Protein AF-A0A958LM18-F1 (afdb_monomer_lite)

Structure (mmCIF, N/CA/C/O backbone):
data_AF-A0A958LM18-F1
#
_entry.id   AF-A0A958LM18-F1
#
loop_
_atom_site.group_PDB
_atom_site.id
_atom_site.type_symbol
_atom_site.label_atom_id
_atom_site.label_alt_id
_atom_site.label_comp_id
_atom_site.label_asym_id
_atom_site.label_entity_id
_atom_site.label_seq_id
_atom_site.pdbx_PDB_ins_code
_atom_site.Cartn_x
_atom_site.Cartn_y
_atom_site.Cartn_z
_atom_site.occupancy
_atom_site.B_iso_or_equiv
_atom_site.auth_seq_id
_atom_site.auth_comp_id
_atom_site.auth_asym_id
_atom_site.auth_atom_id
_atom_site.pdbx_PDB_model_num
ATOM 1 N N . MET A 1 1 ? -40.177 57.131 33.463 1.00 40.59 1 MET A N 1
ATOM 2 C CA . MET A 1 1 ? -40.343 55.798 32.843 1.00 40.59 1 MET A CA 1
ATOM 3 C C . MET A 1 1 ? -38.979 55.349 32.342 1.00 40.59 1 MET A C 1
ATOM 5 O O . MET A 1 1 ? -38.610 55.711 31.237 1.00 40.59 1 MET A O 1
ATOM 9 N N . ASN A 1 2 ? -38.212 54.626 33.164 1.00 36.44 2 ASN A N 1
ATOM 10 C CA . ASN A 1 2 ? -36.881 54.131 32.796 1.00 36.44 2 ASN A CA 1
ATOM 11 C C . ASN A 1 2 ? -36.961 52.612 32.634 1.00 36.44 2 ASN A C 1
ATOM 13 O O . ASN A 1 2 ? -37.216 51.909 33.609 1.00 36.44 2 ASN A O 1
ATOM 17 N N . ARG A 1 3 ? -36.790 52.115 31.405 1.00 54.62 3 ARG A N 1
ATOM 18 C CA . ARG A 1 3 ? -36.657 50.681 31.124 1.00 54.62 3 ARG A CA 1
ATOM 19 C C . ARG A 1 3 ? -35.175 50.318 31.172 1.00 54.62 3 ARG A C 1
ATOM 21 O O . ARG A 1 3 ? -34.408 50.766 30.327 1.00 54.62 3 ARG A O 1
ATOM 28 N N . LEU A 1 4 ? -34.793 49.537 32.181 1.00 52.75 4 LEU A N 1
ATOM 29 C CA . LEU A 1 4 ? -33.489 48.885 32.267 1.00 52.75 4 LEU A CA 1
ATOM 30 C C . LEU A 1 4 ? -33.463 47.735 31.249 1.00 52.75 4 LEU A C 1
ATOM 32 O O . LEU A 1 4 ? -34.312 46.847 31.297 1.00 52.75 4 LEU A O 1
ATOM 36 N N . MET A 1 5 ? -32.516 47.779 30.319 1.00 60.56 5 MET A N 1
ATOM 37 C CA . MET A 1 5 ? -32.285 46.753 29.306 1.00 60.56 5 MET A CA 1
ATOM 38 C C . MET A 1 5 ? -31.101 45.903 29.778 1.00 60.56 5 MET A C 1
ATOM 40 O O . MET A 1 5 ? -29.955 46.341 29.723 1.00 60.56 5 MET A O 1
ATOM 44 N N . THR A 1 6 ? -31.387 44.720 30.323 1.00 63.66 6 THR A N 1
ATOM 45 C CA . THR A 1 6 ? -30.365 43.782 30.804 1.00 63.66 6 THR A CA 1
ATOM 46 C C . THR A 1 6 ? -29.761 43.042 29.613 1.00 63.66 6 THR A C 1
ATOM 48 O O . THR A 1 6 ? -30.428 42.231 28.975 1.00 63.66 6 THR A O 1
ATOM 51 N N . LEU A 1 7 ? -28.500 43.342 29.305 1.00 63.03 7 LEU A N 1
ATOM 52 C CA . LEU A 1 7 ? -27.696 42.654 28.297 1.00 63.03 7 LEU A CA 1
ATOM 53 C C . LEU A 1 7 ? -27.130 41.363 28.914 1.00 63.03 7 LEU A C 1
ATOM 55 O O . LEU A 1 7 ? -26.274 41.423 29.795 1.00 63.03 7 LEU A O 1
ATOM 59 N N . VAL A 1 8 ? -27.616 40.199 28.479 1.00 66.38 8 VAL A N 1
ATOM 60 C CA . VAL A 1 8 ? -27.052 38.896 28.867 1.00 66.38 8 VAL A CA 1
ATOM 61 C C . VAL A 1 8 ? -25.925 38.561 27.893 1.00 66.38 8 VAL A C 1
ATOM 63 O O . VAL A 1 8 ? -26.170 38.207 26.744 1.00 66.38 8 VAL A O 1
ATOM 66 N N . ILE A 1 9 ? -24.680 38.709 28.345 1.00 61.00 9 ILE A N 1
ATOM 67 C CA . ILE A 1 9 ? -23.491 38.257 27.616 1.00 61.00 9 ILE A CA 1
ATOM 68 C C . ILE A 1 9 ? -23.312 36.769 27.938 1.00 61.00 9 ILE A C 1
ATOM 70 O O . ILE A 1 9 ? -22.783 36.414 28.989 1.00 61.00 9 ILE A O 1
ATOM 74 N N . CYS A 1 10 ? -23.790 35.891 27.055 1.00 58.78 10 CYS A N 1
ATOM 75 C CA . CYS A 1 10 ? -23.444 34.471 27.099 1.00 58.78 10 CYS A CA 1
ATOM 76 C C . CYS A 1 10 ? -21.999 34.302 26.620 1.00 58.78 10 CYS A C 1
ATOM 78 O O . CYS A 1 10 ? -21.733 34.249 25.420 1.00 58.78 10 CYS A O 1
ATOM 80 N N . SER A 1 11 ? -21.060 34.226 27.560 1.00 58.44 11 SER A N 1
ATOM 81 C CA . SER A 1 11 ? -19.691 33.795 27.284 1.00 58.44 11 SER A CA 1
ATOM 82 C C . SER A 1 11 ? -19.710 32.318 26.891 1.00 58.44 11 SER A C 1
ATOM 84 O O . SER A 1 11 ? -19.784 31.442 27.751 1.00 58.44 11 SER A O 1
ATOM 86 N N . VAL A 1 12 ? -19.668 32.034 25.590 1.00 64.75 12 VAL A N 1
ATOM 87 C CA . VAL A 1 12 ? -19.406 30.686 25.079 1.00 64.75 12 VAL A CA 1
ATOM 88 C C . VAL A 1 12 ? -17.952 30.365 25.409 1.00 64.75 12 VAL A C 1
ATOM 90 O O . VAL A 1 12 ? -17.031 30.782 24.709 1.00 64.75 12 VAL A O 1
ATOM 93 N N . ILE A 1 13 ? -17.734 29.668 26.523 1.00 62.81 13 ILE A N 1
ATOM 94 C CA . ILE A 1 13 ? -16.451 29.034 26.816 1.00 62.81 13 ILE A CA 1
ATOM 95 C C . ILE A 1 13 ? -16.358 27.851 25.853 1.00 62.81 13 ILE A C 1
ATOM 97 O O . ILE A 1 13 ? -16.861 26.766 26.132 1.00 62.81 13 ILE A O 1
ATOM 101 N N . GLY A 1 14 ? -15.779 28.087 24.676 1.00 55.50 14 GLY A N 1
ATOM 102 C CA . GLY A 1 14 ? -15.369 27.014 23.783 1.00 55.50 14 GLY A CA 1
ATOM 103 C C . GLY A 1 14 ? -14.276 26.222 24.48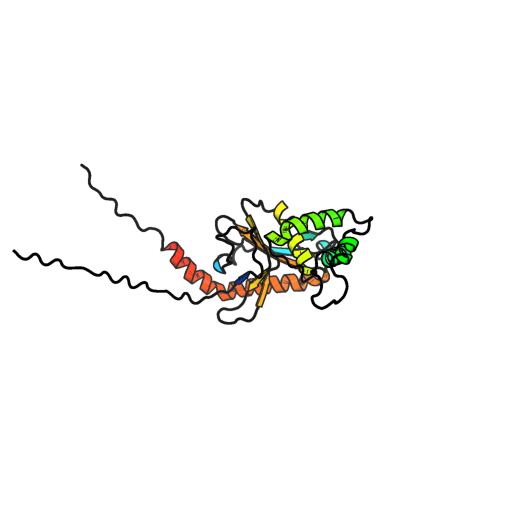5 1.00 55.50 14 GLY A C 1
ATOM 104 O O . GLY A 1 14 ? -13.139 26.683 24.574 1.00 55.50 14 GLY A O 1
ATOM 105 N N . ALA A 1 15 ? -14.629 25.065 25.043 1.00 59.41 15 ALA A N 1
ATOM 106 C CA . ALA A 1 15 ? -13.648 24.102 25.503 1.00 59.41 15 ALA A CA 1
ATOM 107 C C . ALA A 1 15 ? -12.873 23.634 24.269 1.00 59.41 15 ALA A C 1
ATOM 109 O O . ALA A 1 15 ? -13.364 22.832 23.480 1.00 59.41 15 ALA A O 1
ATOM 110 N N . VAL A 1 16 ? -11.679 24.188 24.073 1.00 50.47 16 VAL A N 1
ATOM 111 C CA . VAL A 1 16 ? -10.717 23.640 23.125 1.00 50.47 16 VAL A CA 1
ATOM 112 C C . VAL A 1 16 ? -10.230 22.349 23.766 1.00 50.47 16 VAL A C 1
ATOM 114 O O . VAL A 1 16 ? -9.324 22.358 24.598 1.00 50.47 16 VAL A O 1
ATOM 117 N N . THR A 1 17 ? -10.895 21.237 23.462 1.00 50.66 17 THR A N 1
ATOM 118 C CA . THR A 1 17 ? -10.328 19.923 23.732 1.00 50.66 17 THR A CA 1
ATOM 119 C C . THR A 1 17 ? -9.122 19.808 22.821 1.00 50.66 17 THR A C 1
ATOM 121 O O . THR A 1 17 ? -9.260 19.552 21.628 1.00 50.66 17 THR A O 1
ATOM 124 N N . ALA A 1 18 ? -7.938 20.072 23.370 1.00 48.47 18 ALA A N 1
ATOM 125 C CA . ALA A 1 18 ? -6.711 19.577 22.784 1.00 48.47 18 ALA A CA 1
ATOM 126 C C . ALA A 1 18 ? -6.843 18.052 22.808 1.00 48.47 18 ALA A C 1
ATOM 128 O O . ALA A 1 18 ? -6.615 17.432 23.848 1.00 48.47 18 ALA A O 1
ATOM 129 N N . SER A 1 19 ? -7.323 17.458 21.711 1.00 55.31 19 SER A N 1
ATOM 130 C CA . SER A 1 19 ? -7.139 16.031 21.514 1.00 55.31 19 SER A CA 1
ATOM 131 C C . SER A 1 19 ? -5.633 15.846 21.514 1.00 55.31 19 SER A C 1
ATOM 133 O O . SER A 1 19 ? -4.933 16.439 20.692 1.00 55.31 19 SER A O 1
ATOM 135 N N . ALA A 1 20 ? -5.120 15.127 22.510 1.00 57.59 20 ALA A N 1
ATOM 136 C CA . ALA A 1 20 ? -3.784 14.584 22.396 1.00 57.59 20 ALA A CA 1
ATOM 137 C C . ALA A 1 20 ? -3.749 13.867 21.042 1.00 57.59 20 ALA A C 1
ATOM 139 O O . ALA A 1 20 ? -4.620 13.045 20.766 1.00 57.59 20 ALA A O 1
ATOM 140 N N . ASP A 1 21 ? -2.843 14.304 20.173 1.00 64.12 21 ASP A N 1
ATOM 141 C CA . ASP A 1 21 ? -2.645 13.779 18.825 1.00 64.12 21 ASP A CA 1
ATOM 142 C C . ASP A 1 21 ? -2.079 12.355 18.977 1.00 64.12 21 ASP A C 1
ATOM 144 O O . ASP A 1 21 ? -0.877 12.116 18.861 1.00 64.12 21 ASP A O 1
ATOM 148 N N . ASP A 1 22 ? -2.939 11.404 19.351 1.00 69.00 22 ASP A N 1
ATOM 149 C CA . ASP A 1 22 ? -2.649 9.972 19.450 1.00 69.00 22 ASP A CA 1
ATOM 150 C C . ASP A 1 22 ? -2.589 9.374 18.036 1.00 69.00 22 ASP A C 1
ATOM 152 O O . ASP A 1 22 ? -3.305 8.439 17.676 1.00 69.00 22 ASP A O 1
ATOM 156 N N . ASN A 1 23 ? -1.722 9.950 17.203 1.00 86.00 23 ASN A N 1
ATOM 157 C CA . ASN A 1 23 ? -1.589 9.607 15.796 1.00 86.00 23 ASN A CA 1
ATOM 158 C C . ASN A 1 23 ? -0.743 8.353 15.641 1.00 86.00 23 ASN A C 1
ATOM 160 O O . ASN A 1 23 ? 0.375 8.411 15.165 1.00 86.00 23 ASN A O 1
ATOM 164 N N . PHE A 1 24 ? -1.283 7.201 16.021 1.00 94.31 24 PHE A N 1
ATOM 165 C CA . PHE A 1 24 ? -0.646 5.892 15.860 1.00 94.31 24 PHE A CA 1
ATOM 166 C C . PHE A 1 24 ? -0.183 5.575 14.431 1.00 94.31 24 PHE A C 1
ATOM 168 O O . PHE A 1 24 ? 0.683 4.716 14.234 1.00 94.31 24 PHE A O 1
ATOM 175 N N . LEU A 1 25 ? -0.815 6.205 13.442 1.00 95.50 25 LEU A N 1
ATOM 176 C CA . LEU A 1 25 ? -0.631 5.952 12.025 1.00 95.50 25 LEU A CA 1
ATOM 177 C C . LEU A 1 25 ? -0.311 7.254 11.295 1.00 95.50 25 LEU A C 1
ATOM 179 O O . LEU A 1 25 ? -0.813 8.318 11.647 1.00 95.50 25 LEU A O 1
ATOM 183 N N . HIS A 1 26 ? 0.517 7.157 10.259 1.00 95.69 26 HIS A N 1
ATOM 184 C CA . HIS A 1 26 ? 0.842 8.282 9.396 1.00 95.69 26 HIS A CA 1
ATOM 185 C C . HIS A 1 26 ? 0.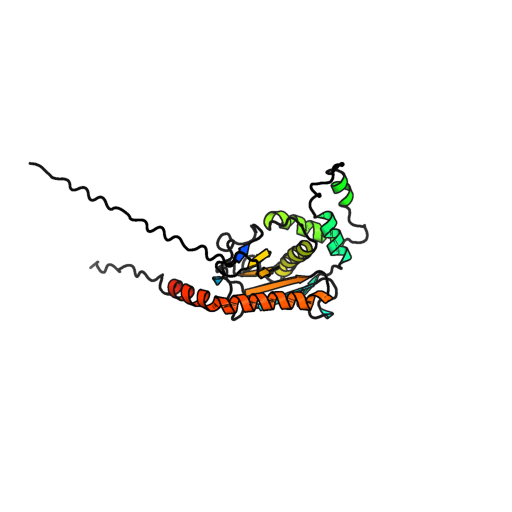895 7.841 7.936 1.00 95.69 26 HIS A C 1
ATOM 187 O O . HIS A 1 26 ? 1.582 6.881 7.589 1.00 95.69 26 HIS A O 1
ATOM 193 N N . ASN A 1 27 ? 0.196 8.567 7.067 1.00 96.50 27 ASN A N 1
ATOM 194 C CA . ASN A 1 27 ? 0.256 8.327 5.633 1.00 96.50 27 ASN A CA 1
ATOM 195 C C . ASN A 1 27 ? 1.486 9.036 5.060 1.00 96.50 27 ASN A C 1
ATOM 197 O O . ASN A 1 27 ? 1.557 10.262 5.046 1.00 96.50 27 ASN A O 1
ATOM 201 N N . LEU A 1 28 ? 2.438 8.261 4.543 1.00 96.44 28 LEU A N 1
ATOM 202 C CA . LEU A 1 28 ? 3.672 8.763 3.924 1.00 96.44 28 LEU A CA 1
ATOM 203 C C . LEU A 1 28 ? 3.429 9.450 2.575 1.00 96.44 28 LEU A C 1
ATOM 205 O O . LEU A 1 28 ? 4.329 10.071 2.011 1.00 96.44 28 LEU A O 1
ATOM 209 N N . ARG A 1 29 ? 2.212 9.315 2.044 1.00 95.12 29 ARG A N 1
ATOM 210 C CA . ARG A 1 29 ? 1.785 9.815 0.741 1.00 95.12 29 ARG A CA 1
ATOM 211 C C . ARG A 1 29 ? 0.429 10.496 0.853 1.00 95.12 29 ARG A C 1
ATOM 213 O O . ARG A 1 29 ? -0.422 10.101 1.646 1.00 95.12 29 ARG A O 1
ATOM 220 N N . GLN A 1 30 ? 0.219 11.503 0.010 1.00 95.19 30 GLN A N 1
ATOM 221 C CA . GLN A 1 30 ? -1.099 12.095 -0.200 1.00 95.19 30 GLN A CA 1
ATOM 222 C C . GLN A 1 30 ? -1.798 11.356 -1.337 1.00 95.19 30 GLN A C 1
ATOM 224 O O . GLN A 1 30 ? -1.618 11.691 -2.505 1.00 95.19 30 GLN A O 1
ATOM 229 N N . ASP A 1 31 ? -2.577 10.339 -0.983 1.00 96.69 31 ASP A N 1
ATOM 230 C CA . ASP A 1 31 ? -3.328 9.549 -1.949 1.00 96.69 31 ASP A CA 1
ATOM 231 C C . ASP A 1 31 ? -4.708 10.163 -2.214 1.00 96.69 31 ASP A C 1
ATOM 233 O O . ASP A 1 31 ? -5.652 10.045 -1.429 1.00 96.69 31 ASP A O 1
ATOM 237 N N . LEU A 1 32 ? -4.823 10.847 -3.348 1.00 97.00 32 LEU A N 1
ATOM 238 C CA . LEU A 1 32 ? -6.048 11.501 -3.790 1.00 97.00 32 LEU A CA 1
ATOM 239 C C . LEU A 1 32 ? -7.115 10.506 -4.255 1.00 97.00 32 LEU A C 1
ATOM 241 O O . LEU A 1 32 ? -8.276 10.906 -4.370 1.00 97.00 32 LEU A O 1
ATOM 245 N N . THR A 1 33 ? -6.747 9.241 -4.489 1.00 96.38 33 THR A N 1
ATOM 246 C CA . THR A 1 33 ? -7.686 8.174 -4.861 1.00 96.38 33 THR A CA 1
ATOM 247 C C . THR A 1 33 ? -8.474 7.642 -3.660 1.00 96.38 33 THR A C 1
ATOM 249 O O . THR A 1 33 ? -9.543 7.060 -3.838 1.00 96.38 33 THR A O 1
ATOM 252 N N . VAL A 1 34 ? -8.005 7.903 -2.434 1.00 98.00 34 VAL A 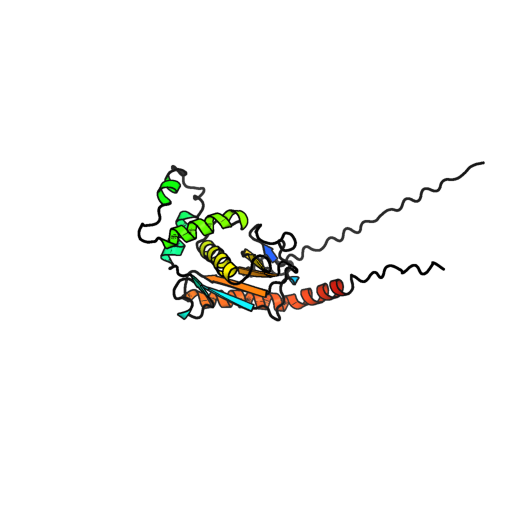N 1
ATOM 253 C CA . VAL A 1 34 ? -8.740 7.606 -1.199 1.00 98.00 34 VAL A CA 1
ATOM 254 C C . VAL A 1 34 ? -9.822 8.677 -0.972 1.00 98.00 34 VAL A C 1
ATOM 256 O O . VAL A 1 34 ? -9.522 9.875 -1.097 1.00 98.00 34 VAL A O 1
ATOM 259 N N . PRO A 1 35 ? -11.072 8.292 -0.624 1.00 98.00 35 PRO A N 1
ATOM 260 C CA . PRO A 1 35 ? -12.127 9.240 -0.272 1.00 98.00 35 PRO A CA 1
ATOM 261 C C . PRO A 1 35 ? -11.669 10.218 0.804 1.00 98.00 35 PRO A C 1
ATOM 263 O O . PRO A 1 35 ? -11.002 9.818 1.752 1.00 98.00 35 PRO A O 1
ATOM 266 N N . GLU A 1 36 ? -12.043 11.492 0.678 1.00 97.56 36 GLU A N 1
ATOM 267 C CA . GLU A 1 36 ? -11.552 12.564 1.555 1.00 97.56 36 GLU A CA 1
ATOM 268 C C . GLU A 1 36 ? -11.727 12.247 3.047 1.00 97.56 36 GLU A C 1
ATOM 270 O O . GLU A 1 36 ? -10.792 12.432 3.821 1.00 97.56 36 GLU A O 1
ATOM 275 N N . HIS A 1 37 ? -12.869 11.670 3.432 1.00 96.75 37 HIS A N 1
ATOM 276 C CA . HIS A 1 37 ? -13.164 11.281 4.815 1.00 96.75 37 HIS A CA 1
ATOM 277 C C . HIS A 1 37 ? -12.396 10.044 5.315 1.00 96.75 37 HIS A C 1
ATOM 279 O O . HIS A 1 37 ? -12.494 9.728 6.495 1.00 96.75 37 HIS A O 1
ATOM 285 N N . CYS A 1 38 ? -11.640 9.359 4.451 1.00 97.38 38 CYS A N 1
ATOM 286 C CA . CYS A 1 38 ? -10.768 8.228 4.792 1.00 97.38 38 CYS A CA 1
ATOM 287 C C . CYS A 1 38 ? -9.273 8.518 4.559 1.00 97.38 38 CYS A C 1
ATOM 289 O O . CYS A 1 38 ? -8.452 7.627 4.763 1.00 97.38 38 CYS A O 1
ATOM 291 N N . ARG A 1 39 ? -8.902 9.723 4.095 1.00 96.31 39 ARG A N 1
ATOM 292 C CA . ARG A 1 39 ? -7.504 10.063 3.754 1.00 96.31 39 ARG A CA 1
ATOM 293 C C . ARG A 1 39 ? -6.583 10.156 4.957 1.00 96.31 39 ARG A C 1
ATOM 295 O O . ARG A 1 39 ? -5.378 10.007 4.791 1.00 96.31 39 ARG A O 1
ATOM 302 N N . ASP A 1 40 ? -7.139 10.442 6.123 1.00 95.44 40 ASP A N 1
ATOM 303 C CA . ASP A 1 40 ? -6.405 10.422 7.376 1.00 95.44 40 ASP A CA 1
ATOM 304 C C . ASP A 1 40 ? -6.626 9.063 8.037 1.00 95.44 40 ASP A C 1
ATOM 306 O O . ASP A 1 40 ? -7.705 8.782 8.558 1.00 95.44 40 ASP A O 1
ATOM 310 N N . THR A 1 41 ? -5.646 8.169 7.899 1.00 95.69 41 THR A N 1
ATOM 311 C CA . THR A 1 41 ? -5.787 6.786 8.354 1.00 95.69 41 THR A CA 1
ATOM 312 C C . THR A 1 41 ? -5.754 6.736 9.875 1.00 95.69 41 THR A C 1
ATOM 314 O O . THR A 1 41 ? -4.726 7.012 10.484 1.00 95.69 41 THR A O 1
ATOM 317 N N . GLN A 1 42 ? -6.848 6.291 10.483 1.00 94.94 42 GLN A N 1
ATOM 318 C CA . GLN A 1 42 ? -6.971 6.179 11.932 1.00 94.94 42 GLN A CA 1
ATOM 319 C C . GLN A 1 42 ? -6.855 4.724 12.399 1.00 94.94 42 GLN A C 1
ATOM 321 O O . GLN A 1 42 ? -7.142 3.781 11.655 1.00 94.94 42 GLN A O 1
ATOM 326 N N . ILE A 1 43 ? -6.406 4.508 13.641 1.00 94.56 43 ILE A N 1
ATOM 327 C CA . ILE A 1 43 ? -6.225 3.147 14.176 1.00 94.56 43 ILE A CA 1
ATOM 328 C C . ILE A 1 43 ? -7.554 2.381 14.267 1.00 94.56 43 ILE A C 1
ATOM 330 O O . ILE A 1 43 ? -7.580 1.164 14.080 1.00 94.56 43 ILE A O 1
ATOM 334 N N . ASP A 1 44 ? -8.664 3.086 14.487 1.00 93.44 44 ASP A N 1
ATOM 335 C CA . ASP A 1 44 ? -10.017 2.530 14.559 1.00 93.44 44 ASP A CA 1
ATOM 336 C C . ASP A 1 44 ? -10.566 2.043 13.210 1.00 93.44 44 ASP A C 1
ATOM 338 O O . ASP A 1 44 ? -11.506 1.240 13.177 1.00 93.44 44 ASP A O 1
ATOM 342 N N . PHE A 1 45 ? -9.919 2.408 12.099 1.00 95.62 45 PHE A N 1
ATOM 343 C CA . PHE A 1 45 ? -10.203 1.822 10.792 1.00 95.62 45 PHE A CA 1
ATOM 344 C C . PHE A 1 45 ? -9.831 0.331 10.760 1.00 95.62 45 PHE A C 1
ATOM 346 O O . PHE A 1 45 ? -10.380 -0.423 9.952 1.00 95.62 45 PHE A O 1
ATOM 353 N N . PHE A 1 46 ? -8.942 -0.131 11.647 1.00 96.25 46 PHE A N 1
ATOM 354 C CA . PHE A 1 46 ? -8.450 -1.506 11.688 1.00 96.25 46 PHE A CA 1
ATOM 355 C C . PHE A 1 46 ? -9.136 -2.320 12.785 1.00 96.25 46 PHE A C 1
ATOM 357 O O . PHE A 1 46 ? -9.086 -1.999 13.970 1.00 96.25 46 PHE A O 1
ATOM 364 N N . GLN A 1 47 ? -9.711 -3.461 12.405 1.00 94.25 47 GLN A N 1
ATOM 365 C CA . GLN A 1 47 ? -10.291 -4.415 13.351 1.00 94.25 47 GLN A CA 1
ATOM 366 C C . GLN A 1 47 ? -9.531 -5.732 13.295 1.00 94.25 47 GLN A C 1
ATOM 368 O O . GLN A 1 47 ? -9.646 -6.477 12.325 1.00 94.25 47 GLN A O 1
ATOM 373 N N . LEU A 1 48 ? -8.786 -6.061 14.357 1.00 95.12 48 LEU A N 1
ATOM 374 C CA . LEU A 1 48 ? -7.964 -7.278 14.403 1.00 95.12 48 LEU A CA 1
ATOM 375 C C . LEU A 1 48 ? -8.772 -8.545 14.067 1.00 95.12 48 LEU A C 1
ATOM 377 O O . LEU A 1 48 ? -8.286 -9.443 13.368 1.00 95.12 48 LEU A O 1
ATOM 381 N N . LYS A 1 49 ? -10.024 -8.605 14.537 1.00 95.06 49 LYS A N 1
ATOM 382 C CA . LYS A 1 49 ? -10.975 -9.654 14.172 1.00 95.06 49 LYS A CA 1
ATOM 383 C C . LYS A 1 49 ? -11.475 -9.436 12.744 1.00 95.06 49 LYS A C 1
ATOM 385 O O . LYS A 1 49 ? -12.250 -8.526 12.476 1.00 95.06 49 LYS A O 1
ATOM 390 N N . GLY A 1 50 ? -11.095 -10.347 11.855 1.00 94.94 50 GLY A N 1
ATOM 391 C CA . GLY A 1 50 ? -11.512 -10.324 10.453 1.00 94.94 50 GLY A CA 1
ATOM 392 C C . GLY A 1 50 ? -10.552 -9.583 9.525 1.00 94.94 50 GLY A C 1
ATOM 393 O O . GLY A 1 50 ? -10.712 -9.722 8.319 1.00 94.94 50 GLY A O 1
ATOM 394 N N . LEU A 1 51 ? -9.534 -8.885 10.051 1.00 97.88 51 LEU A N 1
ATOM 395 C CA . LEU A 1 51 ? -8.459 -8.331 9.229 1.00 97.88 51 LEU A CA 1
ATOM 396 C C . LEU A 1 51 ? -7.701 -9.457 8.524 1.00 97.88 51 LEU A C 1
ATOM 398 O O . LEU A 1 51 ? -7.045 -10.288 9.173 1.00 97.88 51 LEU A O 1
ATOM 402 N N . GLN A 1 52 ? -7.786 -9.458 7.200 1.00 98.44 52 GLN A N 1
ATOM 403 C CA . GLN A 1 52 ? -7.099 -10.405 6.339 1.00 98.44 52 GLN A CA 1
ATOM 404 C C . GLN A 1 52 ? -5.725 -9.865 5.953 1.00 98.44 52 GLN A C 1
ATOM 406 O O . GLN A 1 52 ? -5.508 -8.655 5.875 1.00 98.44 52 GLN A O 1
ATOM 411 N N . THR A 1 53 ? -4.779 -10.771 5.721 1.00 98.56 53 THR A N 1
ATOM 412 C CA . THR A 1 53 ? -3.438 -10.402 5.271 1.00 98.56 53 THR A CA 1
ATOM 413 C C . THR A 1 53 ? -3.087 -11.118 3.980 1.00 98.56 53 THR A C 1
ATOM 415 O O . THR A 1 53 ? -3.474 -12.268 3.764 1.00 98.56 53 THR A O 1
ATOM 418 N N . PHE A 1 54 ? -2.340 -10.444 3.114 1.00 98.56 54 PHE A N 1
ATOM 419 C CA . PHE A 1 54 ? -1.881 -11.020 1.856 1.00 98.56 54 PHE A CA 1
ATOM 420 C C . PHE A 1 54 ? -0.466 -10.553 1.516 1.00 98.56 54 PHE A C 1
ATOM 422 O O . PHE A 1 54 ? 0.095 -9.657 2.140 1.00 98.56 54 PHE A O 1
ATOM 429 N N . THR A 1 55 ? 0.158 -11.214 0.547 1.00 98.62 55 THR A N 1
ATOM 430 C CA . THR A 1 55 ? 1.511 -10.874 0.098 1.00 98.62 55 THR A CA 1
ATOM 431 C C . THR A 1 55 ? 1.579 -10.880 -1.419 1.00 98.62 55 THR A C 1
ATOM 433 O O . THR A 1 55 ? 1.020 -11.775 -2.055 1.00 98.62 55 THR A O 1
ATOM 436 N N . TYR A 1 56 ? 2.296 -9.911 -1.976 1.00 98.25 56 TYR A N 1
ATOM 437 C CA . TYR A 1 56 ? 2.594 -9.809 -3.399 1.00 98.25 56 TYR A CA 1
ATOM 438 C C . TYR A 1 56 ? 4.084 -10.009 -3.655 1.00 98.25 56 TYR A C 1
ATOM 440 O O . TYR A 1 56 ? 4.943 -9.506 -2.925 1.00 98.25 56 TYR A O 1
ATOM 448 N N . GLY A 1 57 ? 4.394 -10.749 -4.712 1.00 97.19 57 GLY A N 1
ATOM 449 C CA . GLY A 1 57 ? 5.755 -10.903 -5.204 1.00 97.19 57 GLY A CA 1
ATOM 450 C C . GLY A 1 57 ? 5.851 -10.748 -6.715 1.00 97.19 57 GLY A C 1
ATOM 451 O O . GLY A 1 57 ? 4.869 -10.500 -7.404 1.00 97.19 57 GLY A O 1
ATOM 452 N N . ILE A 1 58 ? 7.066 -10.886 -7.226 1.00 95.88 58 ILE A N 1
ATOM 453 C CA . ILE A 1 58 ? 7.357 -10.968 -8.665 1.00 95.88 58 ILE A CA 1
ATOM 454 C C . ILE A 1 58 ? 7.081 -12.380 -9.212 1.00 95.88 58 ILE A C 1
ATOM 456 O O . ILE A 1 58 ? 6.731 -13.277 -8.450 1.00 95.88 58 ILE A O 1
ATOM 460 N N . GLU A 1 59 ? 7.289 -12.595 -10.508 1.00 94.75 59 GLU A N 1
ATOM 461 C CA . GLU A 1 59 ? 7.070 -13.877 -11.190 1.00 94.75 59 GLU A CA 1
ATOM 462 C C . GLU A 1 59 ? 7.705 -15.067 -10.436 1.00 94.75 59 GLU A C 1
ATOM 464 O O . GLU A 1 59 ? 8.873 -15.028 -10.024 1.00 94.75 59 GLU A O 1
ATOM 469 N N . GLY A 1 60 ? 6.918 -16.131 -10.233 1.00 95.88 60 GLY A N 1
ATOM 470 C CA . GLY A 1 60 ? 7.317 -17.338 -9.504 1.00 95.88 60 GLY A CA 1
ATOM 471 C C . GLY A 1 60 ? 7.289 -17.193 -7.977 1.00 95.88 60 GLY A C 1
ATOM 472 O O . GLY A 1 60 ? 7.764 -18.076 -7.254 1.00 95.88 60 GLY A O 1
ATOM 473 N N . ALA A 1 61 ? 6.776 -16.080 -7.446 1.00 97.12 61 ALA A N 1
ATOM 474 C CA . ALA A 1 61 ? 6.601 -15.889 -6.011 1.00 97.12 61 ALA A CA 1
ATOM 475 C C . ALA A 1 61 ? 5.470 -16.751 -5.445 1.00 97.12 61 ALA A C 1
ATOM 477 O O . ALA A 1 61 ? 5.582 -17.227 -4.309 1.00 97.12 61 ALA A O 1
ATOM 478 N N . ARG A 1 62 ? 4.413 -17.010 -6.219 1.00 97.19 62 ARG A N 1
ATOM 479 C CA . ARG A 1 62 ? 3.284 -17.824 -5.758 1.00 97.19 62 ARG A CA 1
ATOM 480 C C . ARG A 1 62 ? 3.710 -19.256 -5.434 1.00 97.19 62 ARG A C 1
ATOM 482 O O . ARG A 1 62 ? 3.364 -19.764 -4.368 1.00 97.19 62 ARG A O 1
ATOM 489 N N . ASP A 1 63 ? 4.586 -19.841 -6.249 1.00 97.44 63 ASP A N 1
ATOM 490 C CA . ASP A 1 63 ? 5.196 -21.164 -6.015 1.00 97.44 63 ASP A CA 1
ATOM 491 C C . ASP A 1 63 ? 6.029 -21.233 -4.725 1.00 97.44 63 ASP A C 1
ATOM 493 O O . ASP A 1 63 ? 6.384 -22.307 -4.233 1.00 97.44 63 ASP A O 1
ATOM 497 N N . ARG A 1 64 ? 6.368 -20.074 -4.155 1.00 97.31 64 ARG A N 1
ATOM 498 C CA . ARG A 1 64 ? 7.093 -19.950 -2.888 1.00 97.31 64 ARG A CA 1
ATOM 499 C C . ARG A 1 64 ? 6.188 -19.615 -1.708 1.00 97.31 64 ARG A C 1
ATOM 501 O O . ARG A 1 64 ? 6.694 -19.532 -0.592 1.00 97.31 64 ARG A O 1
ATOM 508 N N . GLY A 1 65 ? 4.880 -19.482 -1.925 1.00 97.69 65 GLY A N 1
ATOM 509 C CA . GLY A 1 65 ? 3.877 -19.268 -0.884 1.00 97.69 65 GLY A CA 1
ATOM 510 C C . GLY A 1 65 ? 3.455 -17.813 -0.676 1.00 97.69 65 GLY A C 1
ATOM 511 O O . GLY A 1 65 ? 2.901 -17.509 0.385 1.00 97.69 65 GLY A O 1
ATOM 512 N N . PHE A 1 66 ? 3.733 -16.927 -1.638 1.00 98.31 66 PHE A N 1
ATOM 513 C CA . PHE A 1 66 ? 3.064 -15.625 -1.710 1.00 98.31 66 PHE A CA 1
ATOM 514 C C . PHE A 1 66 ? 1.587 -15.800 -2.092 1.00 98.31 66 PHE A C 1
ATOM 516 O O . PHE A 1 66 ? 1.230 -16.769 -2.764 1.00 98.31 66 PHE A O 1
ATOM 523 N N . SER A 1 67 ? 0.736 -14.864 -1.667 1.00 98.19 67 SER A N 1
ATOM 524 C CA . SER A 1 67 ? -0.700 -14.887 -1.985 1.00 98.19 67 SER A CA 1
ATOM 525 C C . SER A 1 67 ? -0.947 -14.580 -3.463 1.00 98.19 67 SER A C 1
ATOM 527 O O . SER A 1 67 ? -1.756 -15.244 -4.109 1.00 98.19 67 SER A O 1
ATOM 529 N N . HIS A 1 68 ? -0.210 -13.602 -3.989 1.00 97.50 68 HIS A N 1
ATOM 530 C CA . HIS A 1 68 ? -0.323 -13.095 -5.350 1.00 97.50 68 HIS A CA 1
ATOM 531 C C . HIS A 1 68 ? 1.065 -12.860 -5.958 1.00 97.50 68 HIS A C 1
ATOM 533 O O . HIS A 1 68 ? 2.069 -12.747 -5.246 1.00 97.50 68 HIS A O 1
ATOM 539 N N . GLU A 1 69 ? 1.123 -12.761 -7.282 1.00 95.50 69 GLU A N 1
ATOM 540 C CA . GLU A 1 69 ? 2.346 -12.433 -8.007 1.00 95.50 69 GLU A CA 1
ATOM 541 C C . GLU A 1 69 ? 2.071 -11.546 -9.222 1.00 95.50 69 GLU A C 1
ATOM 543 O O . GLU A 1 69 ? 0.993 -11.606 -9.811 1.00 95.50 69 GLU A O 1
ATOM 548 N N . TYR A 1 70 ? 3.069 -10.751 -9.598 1.00 90.31 70 TYR A N 1
ATOM 549 C CA . TYR A 1 70 ? 3.097 -10.012 -10.855 1.00 90.31 70 TYR A CA 1
ATOM 550 C C . TYR A 1 70 ? 3.805 -10.811 -11.937 1.00 90.31 70 TYR A C 1
ATOM 552 O O . TYR A 1 70 ? 4.854 -11.395 -11.655 1.00 90.31 70 TYR A O 1
ATOM 560 N N . PRO A 1 71 ? 3.344 -10.750 -13.198 1.00 91.06 71 PRO A N 1
ATOM 561 C CA . PRO A 1 71 ? 4.039 -11.377 -14.313 1.00 91.06 71 PRO A CA 1
ATOM 562 C C . PRO A 1 71 ? 5.196 -10.483 -14.797 1.00 91.06 71 PRO A C 1
ATOM 564 O O . PRO A 1 71 ? 5.291 -10.138 -15.975 1.00 91.06 71 PRO A O 1
ATOM 567 N N . ILE A 1 72 ? 6.054 -10.062 -13.861 1.00 91.19 72 ILE A N 1
ATOM 568 C CA . ILE A 1 72 ? 7.310 -9.354 -14.118 1.00 91.19 72 ILE A CA 1
ATOM 569 C C . ILE A 1 72 ? 8.432 -9.991 -13.305 1.00 91.19 72 ILE A C 1
ATOM 571 O O . ILE A 1 72 ? 8.228 -10.391 -12.158 1.00 91.19 72 ILE A O 1
ATOM 575 N N . GLY A 1 73 ? 9.635 -10.051 -13.868 1.00 92.75 73 GLY A N 1
ATOM 576 C CA . GLY A 1 73 ? 10.820 -10.472 -13.132 1.00 92.75 73 GLY A CA 1
ATOM 577 C C . GLY A 1 73 ? 11.485 -9.311 -12.387 1.00 92.75 73 GLY A C 1
ATOM 578 O O . GLY A 1 73 ? 11.197 -8.135 -12.601 1.00 92.75 73 GLY A O 1
ATOM 579 N N . ARG A 1 74 ? 12.499 -9.615 -11.568 1.00 93.50 74 ARG A N 1
ATOM 580 C CA . ARG A 1 74 ? 13.314 -8.580 -10.896 1.00 93.50 74 ARG A CA 1
ATOM 581 C C . ARG A 1 74 ? 13.974 -7.607 -11.885 1.00 93.50 74 ARG A C 1
ATOM 583 O O . ARG A 1 74 ? 14.077 -6.420 -11.619 1.00 93.50 74 ARG A O 1
ATOM 590 N N . ARG A 1 75 ? 14.421 -8.109 -13.043 1.00 92.06 75 ARG A N 1
ATOM 591 C CA . ARG A 1 75 ? 15.033 -7.273 -14.093 1.00 92.06 75 ARG A CA 1
ATOM 592 C C . ARG A 1 75 ? 14.041 -6.298 -14.729 1.00 92.06 75 ARG A C 1
ATOM 594 O O . ARG A 1 75 ? 14.477 -5.314 -15.314 1.00 92.06 75 ARG A O 1
ATOM 601 N N . ASP A 1 76 ? 12.752 -6.607 -14.689 1.00 92.31 76 ASP A N 1
ATOM 602 C CA . ASP A 1 76 ? 11.688 -5.747 -15.204 1.00 92.31 76 ASP A CA 1
ATOM 603 C C . ASP A 1 76 ? 11.352 -4.659 -14.188 1.00 92.31 76 ASP A C 1
ATOM 605 O O . ASP A 1 76 ? 11.354 -3.487 -14.547 1.00 92.31 76 ASP A O 1
ATOM 609 N N . ALA A 1 77 ? 11.191 -5.028 -12.912 1.00 93.44 77 ALA A N 1
ATOM 610 C CA . ALA A 1 77 ? 10.996 -4.072 -11.821 1.00 93.44 77 ALA A CA 1
ATOM 611 C C . ALA A 1 77 ? 12.145 -3.051 -11.738 1.00 93.44 77 ALA A C 1
ATOM 613 O O . ALA A 1 77 ? 11.900 -1.847 -11.702 1.00 93.44 77 ALA A O 1
ATOM 614 N N . GLN A 1 78 ? 13.397 -3.516 -11.823 1.00 93.75 78 GLN A N 1
ATOM 615 C CA . GLN A 1 78 ? 14.562 -2.634 -11.876 1.00 93.75 78 GLN A CA 1
ATOM 616 C C . GLN A 1 78 ? 14.520 -1.692 -13.090 1.00 93.75 78 GLN A C 1
ATOM 618 O O . GLN A 1 78 ? 14.804 -0.504 -12.950 1.00 93.75 78 GLN A O 1
ATOM 623 N N . ALA A 1 79 ? 14.173 -2.200 -14.277 1.00 91.50 79 ALA A N 1
ATOM 624 C CA . ALA A 1 79 ? 14.107 -1.381 -15.485 1.00 91.50 79 ALA A CA 1
ATOM 625 C C . ALA A 1 79 ? 13.022 -0.296 -15.379 1.00 91.50 79 ALA A C 1
ATOM 627 O O . ALA A 1 79 ? 13.279 0.854 -15.727 1.00 91.50 79 ALA A O 1
ATOM 628 N N . LEU A 1 80 ? 11.843 -0.642 -14.852 1.00 92.12 80 LEU A N 1
ATOM 629 C CA . LEU A 1 80 ? 10.771 0.315 -14.567 1.00 92.12 80 LEU A CA 1
ATOM 630 C C . LEU A 1 80 ? 11.247 1.385 -13.582 1.00 92.12 80 LEU A C 1
ATOM 632 O O . LEU A 1 80 ? 11.135 2.575 -13.864 1.00 92.12 80 LEU A O 1
ATOM 636 N N . TRP A 1 81 ? 11.853 0.977 -12.466 1.00 93.69 81 TRP A N 1
ATOM 637 C CA . TRP A 1 81 ? 12.370 1.911 -11.468 1.00 93.69 81 TRP A CA 1
ATOM 638 C C . TRP A 1 81 ? 13.421 2.865 -12.049 1.00 93.69 81 TRP A C 1
ATOM 640 O O . TRP A 1 81 ? 13.367 4.065 -11.803 1.00 93.69 81 TRP A O 1
ATOM 650 N N . GLU A 1 82 ? 14.352 2.380 -12.874 1.00 90.75 82 GLU A N 1
ATOM 651 C CA . GLU A 1 82 ? 15.366 3.229 -13.512 1.00 90.75 82 GLU A CA 1
ATOM 652 C C . GLU A 1 82 ? 14.776 4.293 -14.453 1.00 90.75 82 GLU A C 1
ATOM 654 O O . GLU A 1 82 ? 15.388 5.354 -14.617 1.00 90.75 82 GLU A O 1
ATOM 659 N N . ILE A 1 83 ? 13.616 4.016 -15.057 1.00 88.44 83 ILE A N 1
ATOM 660 C CA . ILE A 1 83 ? 12.872 4.955 -15.908 1.00 88.44 83 ILE A CA 1
ATOM 661 C C . ILE A 1 83 ? 12.107 5.978 -15.055 1.00 88.44 83 ILE A C 1
ATOM 663 O O . ILE A 1 83 ? 12.077 7.159 -15.405 1.00 88.44 83 ILE A O 1
ATOM 667 N N . LEU A 1 84 ? 11.507 5.527 -13.951 1.00 89.88 84 LEU A N 1
ATOM 668 C CA . LEU A 1 84 ? 10.582 6.305 -13.118 1.00 89.88 84 LEU A CA 1
ATOM 669 C C . LEU A 1 84 ? 11.271 7.178 -12.064 1.00 89.88 84 LEU A C 1
ATOM 671 O O . LEU A 1 84 ? 10.766 8.259 -11.737 1.00 89.88 84 LEU A O 1
ATOM 675 N N . ARG A 1 85 ? 12.408 6.713 -11.531 1.00 90.31 85 ARG A N 1
ATOM 676 C CA . ARG A 1 85 ? 13.100 7.359 -10.413 1.00 90.31 85 ARG A CA 1
ATOM 677 C C . ARG A 1 85 ? 13.483 8.804 -10.750 1.00 90.31 85 ARG A C 1
ATOM 679 O O . ARG A 1 85 ? 13.900 9.093 -11.881 1.00 90.31 85 ARG A O 1
ATOM 686 N N . PRO A 1 86 ? 13.414 9.717 -9.773 1.00 85.50 86 PRO A N 1
ATOM 687 C CA . PRO A 1 86 ? 13.728 11.111 -10.000 1.00 85.50 86 PRO A CA 1
ATOM 688 C C . PRO A 1 86 ? 15.229 11.270 -10.291 1.00 85.50 86 PRO A C 1
ATOM 690 O O . PRO A 1 86 ? 16.057 10.497 -9.790 1.00 85.50 86 PRO A O 1
ATOM 693 N N . PRO A 1 87 ? 15.619 12.278 -11.089 1.00 81.75 87 PRO A N 1
ATOM 694 C CA . PRO A 1 87 ? 17.025 12.576 -11.312 1.00 81.75 87 PRO A CA 1
ATOM 695 C C . PRO A 1 87 ? 17.721 12.871 -9.977 1.00 81.75 87 PRO A C 1
ATOM 697 O O . PRO A 1 87 ? 17.237 13.651 -9.154 1.00 81.75 87 PRO A O 1
ATOM 700 N N . SER A 1 88 ? 18.882 12.253 -9.748 1.00 79.56 88 SER A N 1
ATOM 701 C CA . SER A 1 88 ? 19.654 12.468 -8.522 1.00 79.56 88 SER A CA 1
ATOM 702 C C . SER A 1 88 ? 20.100 13.932 -8.424 1.00 79.56 88 SER A C 1
ATOM 704 O O . SER A 1 88 ? 20.811 14.424 -9.301 1.00 79.56 88 SER A O 1
ATOM 706 N N . LYS A 1 89 ? 19.742 14.616 -7.327 1.00 68.50 89 LYS A N 1
ATOM 707 C CA . LYS A 1 89 ? 19.974 16.060 -7.089 1.00 68.50 89 LYS A CA 1
ATOM 708 C C . LYS A 1 89 ? 21.453 16.518 -7.112 1.00 68.50 89 LYS A C 1
ATOM 710 O O . LYS A 1 89 ? 21.715 17.707 -6.982 1.00 68.50 89 LYS A O 1
ATOM 715 N N . GLY A 1 90 ? 22.420 15.613 -7.298 1.00 67.50 90 GLY A N 1
ATOM 716 C CA . GLY A 1 90 ? 23.864 15.903 -7.326 1.00 67.50 90 GLY A CA 1
ATOM 717 C C . GLY A 1 90 ? 24.561 15.740 -8.685 1.00 67.50 90 GLY A C 1
ATOM 718 O O . GLY A 1 90 ? 25.763 15.972 -8.778 1.00 67.50 90 GLY A O 1
ATOM 719 N N . GLY A 1 91 ? 23.854 15.340 -9.747 1.00 59.28 91 GLY A N 1
ATOM 720 C CA . GLY A 1 91 ? 24.459 15.139 -11.068 1.00 59.28 91 GLY A CA 1
ATOM 721 C C . GLY A 1 91 ? 24.554 16.433 -11.881 1.00 59.28 91 GLY A C 1
ATOM 722 O O . GLY A 1 91 ? 23.642 16.749 -12.639 1.00 59.28 91 GLY A O 1
ATOM 723 N N . HIS A 1 92 ? 25.653 17.183 -11.760 1.00 52.06 92 HIS A N 1
ATOM 724 C CA . HIS A 1 92 ? 25.982 18.287 -12.675 1.00 52.06 92 HIS A CA 1
ATOM 725 C C . HIS A 1 92 ? 26.339 17.752 -14.074 1.00 52.06 92 HIS A C 1
ATOM 727 O O . HIS A 1 92 ? 27.515 17.633 -14.408 1.00 52.06 92 HIS A O 1
ATOM 733 N N . SER A 1 93 ? 25.355 17.371 -14.895 1.00 43.56 93 SER A N 1
ATOM 734 C CA . SER A 1 93 ? 25.501 17.293 -16.365 1.00 43.56 93 SER A CA 1
ATOM 735 C C . SER A 1 93 ? 24.193 16.891 -17.069 1.00 43.56 93 SER A C 1
ATOM 737 O O . SER A 1 93 ? 23.806 15.730 -17.086 1.00 43.56 93 SER A O 1
ATOM 739 N N . GLY A 1 94 ? 23.524 17.854 -17.717 1.00 46.91 94 GLY A N 1
ATOM 740 C CA . GLY A 1 94 ? 22.670 17.597 -18.896 1.00 46.91 94 GLY A CA 1
ATOM 741 C C . GLY A 1 94 ? 21.279 16.966 -18.689 1.00 46.91 94 GLY A C 1
ATOM 742 O O . GLY A 1 94 ? 20.743 16.360 -19.615 1.00 46.91 94 GLY A O 1
ATOM 743 N N . GLY A 1 95 ? 20.689 17.091 -17.498 1.00 47.59 95 GLY A N 1
ATOM 744 C CA . GLY A 1 95 ? 19.619 16.226 -16.966 1.00 47.59 95 GLY A CA 1
ATOM 745 C C . GLY A 1 95 ? 18.174 16.336 -17.485 1.00 47.59 95 GLY A C 1
ATOM 746 O O . GLY A 1 95 ? 17.289 15.866 -16.780 1.00 47.59 95 GLY A O 1
ATOM 747 N N . TYR A 1 96 ? 17.892 16.881 -18.673 1.00 47.12 96 TYR A N 1
ATOM 748 C CA . TYR A 1 96 ? 16.525 16.821 -19.245 1.00 47.12 96 TYR A CA 1
ATOM 749 C C . TYR A 1 96 ? 16.453 15.980 -20.534 1.00 47.12 96 TYR A C 1
ATOM 751 O O . TYR A 1 96 ? 15.563 15.143 -20.680 1.00 47.12 96 TYR A O 1
ATOM 759 N N . ASP A 1 97 ? 17.447 16.082 -21.425 1.00 49.38 97 ASP A N 1
ATOM 760 C CA . ASP A 1 97 ? 17.459 15.333 -22.696 1.00 49.38 97 ASP A CA 1
ATOM 761 C C . ASP A 1 97 ? 17.857 13.852 -22.547 1.00 49.38 97 ASP A C 1
ATOM 763 O O . ASP A 1 97 ? 17.396 12.991 -23.301 1.00 49.38 97 ASP A O 1
ATOM 767 N N . ALA A 1 98 ? 18.668 13.514 -21.539 1.00 49.19 98 ALA A N 1
ATOM 768 C CA . ALA A 1 98 ? 19.071 12.128 -21.281 1.00 49.19 98 ALA A CA 1
ATOM 769 C C . ALA A 1 98 ? 17.912 11.254 -20.763 1.00 49.19 98 ALA A C 1
ATOM 771 O O . ALA A 1 98 ? 17.865 10.059 -21.058 1.00 49.19 98 ALA A O 1
ATOM 772 N N . HIS A 1 99 ? 16.948 11.845 -20.047 1.00 52.53 99 HIS A N 1
ATOM 773 C CA . HIS A 1 99 ? 15.743 11.136 -19.609 1.00 52.53 99 HIS A CA 1
ATOM 774 C C . HIS A 1 99 ? 14.823 10.807 -20.786 1.00 52.53 99 HIS A C 1
ATOM 776 O O . HIS A 1 99 ? 14.232 9.733 -20.801 1.00 52.53 99 HIS A O 1
ATOM 782 N N . LYS A 1 100 ? 14.751 11.666 -21.813 1.00 51.91 100 LYS A N 1
ATOM 783 C CA . LYS A 1 100 ? 13.900 11.434 -22.990 1.00 51.91 100 LYS A CA 1
ATOM 784 C C . LYS A 1 100 ? 14.422 10.301 -23.886 1.00 51.91 100 LYS A C 1
ATOM 786 O O . LYS A 1 100 ? 13.621 9.539 -24.409 1.00 51.91 100 LYS A O 1
ATOM 791 N N . LYS A 1 101 ? 15.749 10.126 -23.995 1.00 52.41 101 LYS A N 1
ATOM 792 C CA . LYS A 1 101 ? 16.374 9.001 -24.731 1.00 52.41 101 LYS A CA 1
ATOM 793 C C . LYS A 1 101 ? 16.345 7.655 -23.990 1.00 52.41 101 LYS A C 1
ATOM 795 O O . LYS A 1 101 ? 16.554 6.627 -24.621 1.00 52.41 101 LYS A O 1
ATOM 800 N N . ARG A 1 102 ? 16.094 7.641 -22.676 1.00 55.25 102 ARG A N 1
ATOM 801 C CA . ARG A 1 102 ? 15.974 6.412 -21.862 1.00 55.25 102 ARG A CA 1
ATOM 802 C C . ARG A 1 102 ? 14.562 5.810 -21.841 1.00 55.25 102 ARG A C 1
ATOM 804 O O . ARG A 1 102 ? 14.383 4.755 -21.246 1.00 55.25 102 ARG A O 1
ATOM 811 N N . LYS A 1 103 ? 13.573 6.466 -22.461 1.00 54.97 103 LYS A N 1
ATOM 812 C CA . LYS A 1 103 ? 12.158 6.061 -22.402 1.00 54.97 103 LYS A CA 1
ATOM 813 C C . LYS A 1 103 ? 11.769 4.918 -23.333 1.00 54.97 103 LYS A C 1
ATOM 815 O O . LYS A 1 103 ? 10.640 4.457 -23.232 1.00 54.97 103 LYS A O 1
ATOM 820 N N . GLU A 1 104 ? 12.646 4.463 -24.221 1.00 60.69 104 GLU A N 1
ATOM 821 C CA . GLU A 1 104 ? 12.327 3.293 -25.036 1.00 60.69 104 GLU A CA 1
ATOM 822 C C . GLU A 1 104 ? 12.755 2.032 -24.279 1.00 60.69 104 GLU A C 1
ATOM 824 O O . GLU A 1 104 ? 13.959 1.769 -24.166 1.00 60.69 104 GLU A O 1
ATOM 829 N N . PRO A 1 105 ? 11.807 1.254 -23.712 1.00 60.16 105 PRO A N 1
ATOM 830 C CA . PRO A 1 105 ? 12.146 -0.054 -23.186 1.00 60.16 105 PRO A CA 1
ATOM 831 C C . PRO A 1 105 ? 12.764 -0.893 -24.312 1.00 60.16 105 PRO A C 1
ATOM 833 O O . PRO A 1 105 ? 12.438 -0.688 -25.486 1.00 60.16 105 PRO A O 1
ATOM 836 N N . PRO A 1 106 ? 13.651 -1.851 -23.989 1.00 58.69 106 PRO A N 1
ATOM 837 C CA . PRO A 1 106 ? 14.207 -2.744 -24.994 1.00 58.69 106 PRO A CA 1
ATOM 838 C C . PRO A 1 106 ? 13.069 -3.325 -25.852 1.00 58.69 106 PRO A C 1
ATOM 840 O O . PRO A 1 106 ? 12.086 -3.806 -25.278 1.00 58.69 106 PRO A O 1
ATOM 843 N N . PRO A 1 107 ? 13.182 -3.326 -27.194 1.00 55.66 107 PRO A N 1
ATOM 844 C CA . PRO A 1 107 ? 12.077 -3.662 -28.100 1.00 55.66 107 PRO A CA 1
ATOM 845 C C . PRO A 1 107 ? 11.508 -5.081 -27.922 1.00 55.66 107 PRO A C 1
ATOM 847 O O . PRO A 1 107 ? 10.480 -5.407 -28.503 1.00 55.66 107 PRO A O 1
ATOM 850 N N . SER A 1 108 ? 12.134 -5.933 -27.102 1.00 58.06 108 SER A N 1
ATOM 851 C CA . SER A 1 108 ? 11.646 -7.273 -26.769 1.00 58.06 108 SER A CA 1
ATOM 852 C C . SER A 1 108 ? 10.717 -7.349 -25.547 1.00 58.06 108 SER A C 1
ATOM 854 O O . SER A 1 108 ? 10.360 -8.457 -25.151 1.00 58.06 108 SER A O 1
ATOM 856 N N . ARG A 1 109 ? 10.330 -6.225 -24.921 1.00 67.62 109 ARG A N 1
ATOM 857 C CA . ARG A 1 109 ? 9.500 -6.222 -23.698 1.00 67.62 109 ARG A CA 1
ATOM 858 C C . ARG A 1 109 ? 8.244 -5.353 -23.820 1.00 67.62 109 ARG A C 1
ATOM 860 O O . ARG A 1 109 ? 8.085 -4.385 -23.081 1.00 67.62 109 ARG A O 1
ATOM 867 N N . SER A 1 110 ? 7.332 -5.725 -24.719 1.00 64.38 110 SER A N 1
ATOM 868 C CA . SER A 1 110 ? 6.044 -5.033 -24.936 1.00 64.38 110 SER A CA 1
ATOM 869 C C . SER A 1 110 ? 5.254 -4.769 -23.648 1.00 64.38 110 SER A C 1
ATOM 871 O O . SER A 1 110 ? 4.614 -3.731 -23.523 1.00 64.38 110 SER A O 1
ATOM 873 N N . ASN A 1 111 ? 5.348 -5.666 -22.664 1.00 78.12 111 ASN A N 1
ATOM 874 C CA . ASN A 1 111 ? 4.594 -5.554 -21.414 1.00 78.12 111 ASN A CA 1
ATOM 875 C C . ASN A 1 111 ? 5.085 -4.398 -20.524 1.00 78.12 111 ASN A C 1
ATOM 877 O O . ASN A 1 111 ? 4.307 -3.864 -19.743 1.00 78.12 111 ASN A O 1
ATOM 881 N N . LEU A 1 112 ? 6.349 -3.967 -20.648 1.00 82.56 112 LEU A N 1
ATOM 882 C CA . LEU A 1 112 ? 6.877 -2.857 -19.844 1.00 82.56 112 LEU A CA 1
ATOM 883 C C . LEU A 1 112 ? 6.239 -1.517 -20.205 1.00 82.56 112 LEU A C 1
ATOM 885 O O . LEU A 1 112 ? 6.028 -0.700 -19.317 1.00 82.56 112 LEU A O 1
ATOM 889 N N . VAL A 1 113 ? 5.922 -1.300 -21.486 1.00 84.19 113 VAL A N 1
ATOM 890 C CA . VAL A 1 113 ? 5.246 -0.073 -21.937 1.00 84.19 113 VAL A CA 1
ATOM 891 C C . VAL A 1 113 ? 3.881 0.044 -21.267 1.00 84.19 113 VAL A C 1
ATOM 893 O O . VAL A 1 113 ? 3.577 1.075 -20.683 1.00 84.19 113 VAL A O 1
ATOM 896 N N . GLN A 1 114 ? 3.113 -1.049 -21.253 1.00 86.69 114 GLN A N 1
ATOM 897 C CA . GLN A 1 114 ? 1.804 -1.084 -20.604 1.00 86.69 114 GLN A CA 1
ATOM 898 C C . GLN A 1 114 ? 1.896 -0.742 -19.110 1.00 86.69 114 GLN A C 1
ATOM 900 O O . GLN A 1 114 ? 1.084 0.030 -18.607 1.00 86.69 114 GLN A O 1
ATOM 905 N N . TYR A 1 115 ? 2.894 -1.277 -18.398 1.00 89.56 115 TYR A N 1
ATOM 906 C CA . TYR A 1 115 ? 3.097 -0.935 -16.989 1.00 89.56 115 TYR A CA 1
ATOM 907 C C . TYR A 1 115 ? 3.502 0.521 -16.786 1.00 89.56 115 TYR A C 1
ATOM 909 O O . TYR A 1 115 ? 3.055 1.126 -15.821 1.00 89.56 115 TYR A O 1
ATOM 917 N N . LEU A 1 116 ? 4.317 1.097 -17.672 1.00 89.50 116 LEU A N 1
ATOM 918 C CA . LEU A 1 116 ? 4.690 2.509 -17.580 1.00 89.50 116 LEU A CA 1
ATOM 919 C C . LEU A 1 116 ? 3.476 3.422 -17.734 1.00 89.50 116 LEU A C 1
ATOM 921 O O . LEU A 1 116 ? 3.323 4.325 -16.921 1.00 89.50 116 LEU A O 1
ATOM 925 N N . ASP A 1 117 ? 2.606 3.163 -18.711 1.00 88.06 117 ASP A N 1
ATOM 926 C CA . ASP A 1 117 ? 1.399 3.970 -18.932 1.00 88.06 117 ASP A CA 1
ATOM 927 C C . ASP A 1 117 ? 0.463 3.920 -17.715 1.00 88.06 117 ASP A C 1
ATOM 929 O O . ASP A 1 117 ? -0.056 4.942 -17.266 1.00 88.06 117 ASP A O 1
ATOM 933 N N . ILE A 1 118 ? 0.294 2.726 -17.140 1.00 87.38 118 ILE A N 1
ATOM 934 C CA . ILE A 1 118 ? -0.468 2.521 -15.906 1.00 87.38 118 ILE A CA 1
ATOM 935 C C . ILE A 1 118 ? 0.168 3.300 -14.750 1.00 87.38 118 ILE A C 1
ATOM 937 O O . ILE A 1 118 ? -0.521 4.022 -14.034 1.00 87.38 118 ILE A O 1
ATOM 941 N N . ILE A 1 119 ? 1.476 3.148 -14.551 1.00 91.00 119 ILE A N 1
ATOM 942 C CA . ILE A 1 119 ? 2.191 3.780 -13.444 1.00 91.00 119 ILE A CA 1
ATOM 943 C C . ILE A 1 119 ? 2.110 5.305 -13.543 1.00 91.00 119 ILE A C 1
ATOM 945 O O . ILE A 1 119 ? 1.840 5.963 -12.541 1.00 91.00 119 ILE A O 1
ATOM 949 N N . ASP A 1 120 ? 2.305 5.860 -14.737 1.00 88.19 120 ASP A N 1
ATOM 950 C CA . ASP A 1 120 ? 2.248 7.302 -14.979 1.00 88.19 120 ASP A CA 1
ATOM 951 C C . ASP A 1 120 ? 0.854 7.865 -14.656 1.00 88.19 120 ASP A C 1
ATOM 953 O O . ASP A 1 120 ? 0.744 8.913 -14.025 1.00 88.19 120 ASP A O 1
ATOM 957 N N . ALA A 1 121 ? -0.213 7.121 -14.976 1.00 88.25 121 ALA A N 1
ATOM 958 C CA . ALA A 1 121 ? -1.587 7.524 -14.669 1.00 88.25 121 ALA A CA 1
ATOM 959 C C . ALA A 1 121 ? -1.884 7.626 -13.158 1.00 88.25 121 ALA A C 1
ATOM 961 O O . ALA A 1 121 ? -2.709 8.447 -12.748 1.00 88.25 121 ALA A O 1
ATOM 962 N N . TYR A 1 122 ? -1.221 6.808 -12.335 1.00 91.38 122 TYR A N 1
ATOM 963 C CA . TYR A 1 122 ? -1.452 6.741 -10.886 1.00 91.38 122 TYR A CA 1
ATOM 964 C C . TYR A 1 122 ? -0.429 7.505 -10.050 1.00 91.38 122 TYR A C 1
ATOM 966 O O . TYR A 1 122 ? -0.739 7.890 -8.924 1.00 91.38 122 TYR A O 1
ATOM 974 N N . ARG A 1 123 ? 0.767 7.753 -10.592 1.00 91.62 123 ARG A N 1
ATOM 975 C CA . ARG A 1 123 ? 1.890 8.375 -9.883 1.00 91.62 123 ARG A CA 1
ATOM 976 C C . ARG A 1 123 ? 1.484 9.624 -9.107 1.00 91.62 123 ARG A C 1
ATOM 978 O O . ARG A 1 123 ? 1.675 9.675 -7.895 1.00 91.62 123 ARG A O 1
ATOM 985 N N . ASP A 1 124 ? 0.938 10.611 -9.812 1.00 90.44 124 ASP A N 1
ATOM 986 C CA . ASP A 1 124 ? 0.651 11.928 -9.238 1.00 90.44 124 ASP A CA 1
ATOM 987 C C . ASP A 1 124 ? -0.563 11.885 -8.307 1.00 90.44 124 ASP A C 1
ATOM 989 O O . ASP A 1 124 ? -0.607 12.597 -7.308 1.00 90.44 124 ASP A O 1
ATOM 993 N N . GLN A 1 125 ? -1.535 11.019 -8.606 1.00 94.06 125 GLN A N 1
ATOM 994 C CA . GLN A 1 125 ? -2.738 10.868 -7.787 1.00 94.06 125 GLN A CA 1
ATOM 995 C C . GLN A 1 125 ? -2.431 10.203 -6.447 1.00 94.06 125 GLN A C 1
ATOM 997 O O . GLN A 1 125 ? -3.048 10.550 -5.450 1.00 94.06 125 GLN A O 1
ATOM 1002 N N . MET A 1 126 ? -1.489 9.262 -6.425 1.00 95.06 126 MET A N 1
ATOM 1003 C CA . MET A 1 126 ? -1.144 8.481 -5.236 1.00 95.06 126 MET A CA 1
ATOM 1004 C C . MET A 1 126 ? 0.125 8.981 -4.527 1.00 95.06 126 MET A C 1
ATOM 1006 O O . MET A 1 126 ? 0.545 8.400 -3.530 1.00 95.06 126 MET A O 1
ATOM 1010 N N . GLY A 1 127 ? 0.766 10.034 -5.044 1.00 94.62 127 GLY A N 1
ATOM 1011 C CA . GLY A 1 127 ? 1.941 10.651 -4.430 1.00 94.62 127 GLY A CA 1
ATOM 1012 C C . GLY A 1 127 ? 3.221 9.809 -4.484 1.00 94.62 127 GLY A C 1
ATOM 1013 O O . GLY A 1 127 ? 4.066 9.952 -3.605 1.00 94.62 127 GLY A O 1
ATOM 1014 N N . PHE A 1 128 ? 3.387 8.935 -5.482 1.00 94.75 128 PHE A N 1
ATOM 1015 C CA . PHE A 1 128 ? 4.623 8.159 -5.644 1.00 94.75 128 PHE A CA 1
ATOM 1016 C C . PHE A 1 128 ? 5.768 9.025 -6.179 1.00 94.75 128 PHE A C 1
ATOM 1018 O O . PHE A 1 128 ? 5.660 9.644 -7.246 1.00 94.75 128 PHE A O 1
ATOM 1025 N N . ASP A 1 129 ? 6.910 9.005 -5.492 1.00 93.62 129 ASP A N 1
ATOM 1026 C CA . ASP A 1 129 ? 8.131 9.653 -5.972 1.00 93.62 129 ASP A CA 1
ATOM 1027 C C . ASP A 1 129 ? 9.110 8.671 -6.636 1.00 93.62 129 ASP A C 1
ATOM 1029 O O . ASP A 1 129 ? 9.993 9.121 -7.367 1.00 93.62 129 ASP A O 1
ATOM 1033 N N . PHE A 1 130 ? 8.893 7.359 -6.487 1.00 94.12 130 PHE A N 1
ATO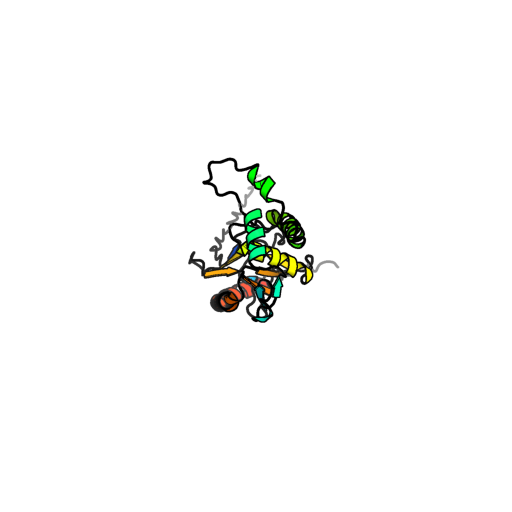M 1034 C CA . PHE A 1 130 ? 9.742 6.265 -6.963 1.00 94.12 130 PHE A CA 1
ATOM 1035 C C . PHE A 1 130 ? 11.172 6.341 -6.421 1.00 94.12 130 PHE A C 1
ATOM 1037 O O . PHE A 1 130 ? 12.151 6.048 -7.126 1.00 94.12 130 PHE A O 1
ATOM 1044 N N . GLY A 1 131 ? 11.304 6.710 -5.145 1.00 93.88 131 GLY A N 1
ATOM 1045 C CA . GLY A 1 131 ? 12.562 6.716 -4.408 1.00 93.88 131 GLY A CA 1
ATOM 1046 C C . GLY A 1 131 ? 13.203 5.329 -4.309 1.00 93.88 131 GLY A C 1
ATOM 1047 O O . GLY A 1 131 ? 14.433 5.216 -4.256 1.00 93.88 131 GLY A O 1
ATOM 1048 N N . SER A 1 132 ? 12.398 4.263 -4.375 1.00 94.94 132 SER A N 1
ATOM 1049 C CA . SER A 1 132 ? 12.859 2.873 -4.302 1.00 94.94 132 SER A CA 1
ATOM 1050 C C . SER A 1 132 ? 12.271 1.951 -5.383 1.00 94.94 132 SER A C 1
ATOM 1052 O O . SER A 1 132 ? 11.215 2.206 -5.954 1.00 94.94 132 SER A O 1
ATOM 1054 N N . GLU A 1 133 ? 12.945 0.823 -5.645 1.00 95.00 133 GLU A N 1
ATOM 1055 C CA . GLU A 1 133 ? 12.415 -0.255 -6.505 1.00 95.00 133 GLU A CA 1
ATOM 1056 C C . GLU A 1 133 ? 11.158 -0.909 -5.883 1.00 95.00 133 GLU A C 1
ATOM 1058 O O . GLU A 1 133 ? 10.358 -1.511 -6.595 1.00 95.00 133 GLU A O 1
ATOM 1063 N N . GLY A 1 134 ? 10.976 -0.797 -4.558 1.00 95.94 134 GLY A N 1
ATOM 1064 C CA . GLY A 1 134 ? 9.815 -1.328 -3.835 1.00 95.94 134 GLY A CA 1
ATOM 1065 C C . GLY A 1 134 ? 8.511 -0.644 -4.238 1.00 95.94 134 GLY A C 1
ATOM 1066 O O . GLY A 1 134 ? 7.539 -1.330 -4.538 1.00 95.94 134 GLY A O 1
ATOM 1067 N N . GLU A 1 135 ? 8.536 0.678 -4.395 1.00 96.19 135 GLU A N 1
ATOM 1068 C CA . GLU A 1 135 ? 7.373 1.471 -4.812 1.00 96.19 135 GLU A CA 1
ATOM 1069 C C . GLU A 1 135 ? 6.832 1.079 -6.192 1.00 96.19 135 GLU A C 1
ATOM 1071 O O . GLU A 1 135 ? 5.629 1.147 -6.431 1.00 96.19 135 GLU A O 1
ATOM 1076 N N . VAL A 1 136 ? 7.696 0.602 -7.098 1.00 95.94 136 VAL A N 1
ATOM 1077 C CA . VAL A 1 136 ? 7.247 0.041 -8.383 1.00 95.94 136 VAL A CA 1
ATOM 1078 C C . VAL A 1 136 ? 6.372 -1.189 -8.156 1.00 95.94 136 VAL A C 1
ATOM 1080 O O . VAL A 1 136 ? 5.366 -1.364 -8.836 1.00 95.94 136 VAL A O 1
ATOM 1083 N N . LEU A 1 137 ? 6.719 -2.048 -7.197 1.00 96.31 137 LEU A N 1
ATOM 1084 C CA . LEU A 1 137 ? 5.863 -3.183 -6.870 1.00 96.31 137 LEU A CA 1
ATOM 1085 C C . LEU A 1 137 ? 4.601 -2.781 -6.129 1.00 96.31 137 LEU A C 1
ATOM 1087 O O . LEU A 1 137 ? 3.597 -3.457 -6.296 1.00 96.31 137 LEU A O 1
ATOM 1091 N N . GLU A 1 138 ? 4.636 -1.736 -5.314 1.00 97.12 138 GLU A N 1
ATOM 1092 C CA . GLU A 1 138 ? 3.454 -1.263 -4.593 1.00 97.12 138 GLU A CA 1
ATOM 1093 C C . GLU A 1 138 ? 2.404 -0.678 -5.528 1.00 97.12 138 GLU A C 1
ATOM 1095 O O . GLU A 1 138 ? 1.219 -0.952 -5.372 1.00 97.12 138 GLU A O 1
ATOM 1100 N N . ILE A 1 139 ? 2.808 0.095 -6.536 1.00 96.31 139 ILE A N 1
ATOM 1101 C CA . ILE A 1 139 ? 1.839 0.643 -7.485 1.00 96.31 139 ILE A CA 1
ATOM 1102 C C . ILE A 1 139 ? 1.268 -0.451 -8.395 1.00 96.31 139 ILE A C 1
ATOM 1104 O O . ILE A 1 139 ? 0.065 -0.484 -8.646 1.00 96.31 139 ILE A O 1
ATOM 1108 N N . LEU A 1 140 ? 2.094 -1.414 -8.821 1.00 95.38 140 LEU A N 1
ATOM 1109 C CA . LEU A 1 140 ? 1.612 -2.602 -9.533 1.00 95.38 140 LEU A CA 1
ATOM 1110 C C . LEU A 1 140 ? 0.676 -3.422 -8.626 1.00 95.38 140 LEU A C 1
ATOM 1112 O O . LEU A 1 140 ? -0.412 -3.806 -9.063 1.00 95.38 140 LEU A O 1
ATOM 1116 N N . ALA A 1 141 ? 1.088 -3.600 -7.361 1.00 96.50 141 ALA A N 1
ATOM 1117 C CA . ALA A 1 141 ? 0.299 -3.846 -6.144 1.00 96.50 141 ALA A CA 1
ATOM 1118 C C . ALA A 1 141 ? -1.183 -3.508 -6.266 1.00 96.50 141 ALA A C 1
ATOM 1120 O O . ALA A 1 141 ? -2.084 -4.322 -6.492 1.00 96.50 141 ALA A O 1
ATOM 1121 N N . ILE A 1 142 ? -1.364 -2.204 -6.144 1.00 96.19 142 ILE A N 1
ATOM 1122 C CA . ILE A 1 142 ? -2.622 -1.490 -6.123 1.00 96.19 142 ILE A CA 1
ATOM 1123 C C . ILE A 1 142 ? -3.400 -1.720 -7.415 1.00 96.19 142 ILE A C 1
ATOM 1125 O O . ILE A 1 142 ? -4.587 -2.032 -7.363 1.00 96.19 142 ILE A O 1
ATOM 1129 N N . VAL A 1 143 ? -2.749 -1.612 -8.575 1.00 93.44 143 VAL A N 1
ATOM 1130 C CA . VAL A 1 143 ? -3.432 -1.745 -9.870 1.00 93.44 143 VAL A CA 1
ATOM 1131 C C . VAL A 1 143 ? -4.050 -3.130 -10.040 1.00 93.44 143 VAL A C 1
ATOM 1133 O O . VAL A 1 143 ? -5.202 -3.225 -10.449 1.00 93.44 143 VAL A O 1
ATOM 1136 N N . ALA A 1 144 ? -3.337 -4.202 -9.688 1.00 94.00 144 ALA A N 1
ATOM 1137 C CA . ALA A 1 144 ? -3.918 -5.543 -9.782 1.00 94.00 144 ALA A CA 1
ATOM 1138 C C . ALA A 1 144 ? -5.042 -5.761 -8.760 1.00 94.00 144 ALA A C 1
ATOM 1140 O O . ALA A 1 144 ? -6.019 -6.447 -9.053 1.00 94.00 144 ALA A O 1
ATOM 1141 N N . LEU A 1 145 ? -4.938 -5.173 -7.563 1.00 95.81 145 LEU A N 1
ATOM 1142 C CA . LEU A 1 145 ? -6.008 -5.246 -6.566 1.00 95.81 145 LEU A CA 1
ATOM 1143 C C . LEU A 1 145 ? -7.300 -4.591 -7.072 1.00 95.81 145 LEU A C 1
ATOM 1145 O O . LEU A 1 145 ? -8.377 -5.126 -6.820 1.00 95.81 145 LEU A O 1
ATOM 1149 N N . LYS A 1 146 ? -7.219 -3.509 -7.853 1.00 94.81 146 LYS A N 1
ATOM 1150 C CA . LYS A 1 146 ? -8.399 -2.849 -8.444 1.00 94.81 146 LYS A CA 1
ATOM 1151 C C . LYS A 1 146 ? -9.229 -3.760 -9.356 1.00 94.81 146 LYS A C 1
ATOM 1153 O O . LYS A 1 146 ? -10.423 -3.533 -9.510 1.00 94.81 146 LYS A O 1
ATOM 1158 N N . GLU A 1 147 ? -8.645 -4.822 -9.915 1.00 93.75 147 GLU A N 1
ATOM 1159 C CA . GLU A 1 147 ? -9.401 -5.825 -10.682 1.00 93.75 147 GLU A CA 1
ATOM 1160 C C . GLU A 1 147 ? -10.317 -6.681 -9.790 1.00 93.75 147 GLU A C 1
ATOM 1162 O O . GLU A 1 147 ? -11.338 -7.189 -10.247 1.00 93.75 147 GLU A O 1
ATOM 1167 N N . SER A 1 148 ? -9.950 -6.852 -8.515 1.00 95.88 148 SER A N 1
ATOM 1168 C CA . SER A 1 148 ? -10.683 -7.667 -7.534 1.00 95.88 148 SER A CA 1
ATOM 1169 C C . SER A 1 148 ? -11.531 -6.840 -6.563 1.00 95.88 148 SER A C 1
ATOM 1171 O O . SER A 1 148 ? -12.461 -7.374 -5.963 1.00 95.88 148 SER A O 1
ATOM 1173 N N . PHE A 1 149 ? -11.220 -5.552 -6.407 1.00 97.12 149 PHE A N 1
ATOM 1174 C CA . PHE A 1 149 ? -11.872 -4.635 -5.476 1.00 97.12 149 PHE A CA 1
ATOM 1175 C C . PHE A 1 149 ? -12.455 -3.441 -6.247 1.00 97.12 149 PHE A C 1
ATOM 1177 O O . PHE A 1 149 ? -11.706 -2.535 -6.617 1.00 97.12 149 PHE A O 1
ATOM 1184 N N . PRO A 1 150 ? -13.778 -3.423 -6.501 1.00 96.62 150 PRO A N 1
ATOM 1185 C CA . PRO A 1 150 ? -14.427 -2.340 -7.235 1.00 96.62 150 PRO A CA 1
ATOM 1186 C C . PRO A 1 150 ? -14.217 -0.976 -6.564 1.00 96.62 150 PRO A C 1
ATOM 1188 O O . PRO A 1 150 ? -14.526 -0.805 -5.384 1.00 96.62 150 PRO A O 1
ATOM 1191 N N . GLU A 1 151 ? -13.745 0.014 -7.325 1.00 96.19 151 GLU A N 1
ATOM 1192 C CA . GLU A 1 151 ? -13.371 1.344 -6.805 1.00 96.19 151 GLU A CA 1
ATOM 1193 C C . GLU A 1 151 ? -14.538 2.133 -6.195 1.00 96.19 151 GLU A C 1
ATOM 1195 O O . GLU A 1 151 ? -14.330 3.050 -5.406 1.00 96.19 151 GLU A O 1
ATOM 1200 N N . ASN A 1 152 ? -15.784 1.801 -6.544 1.00 97.62 152 ASN A N 1
ATOM 1201 C CA . ASN A 1 152 ? -16.963 2.423 -5.942 1.00 97.62 152 ASN A CA 1
ATOM 1202 C C . ASN A 1 152 ? -17.251 1.896 -4.526 1.00 97.62 152 ASN A C 1
ATOM 1204 O O . ASN A 1 152 ? -17.913 2.575 -3.743 1.00 97.62 152 ASN A O 1
ATOM 1208 N N . GLU A 1 153 ? -16.751 0.712 -4.181 1.00 98.50 153 GLU A N 1
ATOM 1209 C CA . GLU A 1 153 ? -16.992 0.038 -2.902 1.00 98.50 153 GLU A CA 1
ATOM 1210 C C . GLU A 1 153 ? -15.762 0.086 -1.981 1.00 98.50 153 GLU A C 1
ATOM 1212 O O . GLU A 1 153 ? -15.901 0.180 -0.755 1.00 98.50 153 GLU A O 1
ATOM 1217 N N . TYR A 1 154 ? -14.568 0.086 -2.573 1.00 98.75 154 TYR A N 1
ATOM 1218 C CA . TYR A 1 154 ? -13.292 0.015 -1.876 1.00 98.75 154 TYR A CA 1
ATOM 1219 C C . TYR A 1 154 ? -12.325 1.120 -2.303 1.00 98.75 154 TYR A C 1
ATOM 1221 O O . TYR A 1 154 ? -12.296 1.514 -3.467 1.00 98.75 154 TYR A O 1
ATOM 1229 N N . PHE A 1 155 ? -11.471 1.534 -1.368 1.00 98.19 155 PHE A N 1
ATOM 1230 C CA . PHE A 1 155 ? -10.234 2.250 -1.657 1.00 98.19 155 PHE A CA 1
ATOM 1231 C C . PHE A 1 155 ? -9.045 1.318 -1.438 1.00 98.19 155 PHE A C 1
ATOM 1233 O O . PHE A 1 155 ? -9.088 0.403 -0.607 1.00 98.19 155 PHE A O 1
ATOM 1240 N N . ILE A 1 156 ? -7.971 1.567 -2.182 1.00 98.31 156 ILE A N 1
ATOM 1241 C CA . ILE A 1 156 ? -6.708 0.848 -2.057 1.00 98.31 156 ILE A CA 1
ATOM 1242 C C . ILE A 1 156 ? -5.601 1.891 -1.991 1.00 98.31 156 ILE A C 1
ATOM 1244 O O . ILE A 1 156 ? -5.489 2.714 -2.893 1.00 98.31 156 ILE A O 1
ATOM 1248 N N . THR A 1 157 ? -4.787 1.836 -0.945 1.00 97.94 157 THR A N 1
ATOM 1249 C CA . THR A 1 157 ? -3.657 2.749 -0.744 1.00 97.94 157 THR A CA 1
ATOM 1250 C C . THR A 1 157 ? -2.441 1.995 -0.203 1.00 97.94 157 THR A C 1
ATOM 1252 O O . THR A 1 157 ? -2.486 0.773 -0.038 1.00 97.94 157 THR A O 1
ATOM 1255 N N . GLY A 1 158 ? -1.347 2.701 0.060 1.00 97.06 158 GLY A N 1
ATOM 1256 C CA . GLY A 1 158 ? -0.108 2.159 0.609 1.00 97.06 158 GLY A CA 1
ATOM 1257 C C . GLY A 1 158 ? 0.670 3.223 1.375 1.00 97.06 158 GLY A C 1
ATOM 1258 O O . GLY A 1 158 ? 0.298 4.394 1.390 1.00 97.06 158 GLY A O 1
ATOM 1259 N N . GLY A 1 159 ? 1.761 2.822 2.020 1.00 96.88 159 GLY A N 1
ATOM 1260 C CA . GLY A 1 159 ? 2.627 3.748 2.748 1.00 96.88 159 GLY A CA 1
ATOM 1261 C C . GLY A 1 159 ? 2.005 4.267 4.025 1.00 96.88 159 GLY A C 1
ATOM 1262 O O . GLY A 1 159 ? 2.107 5.453 4.328 1.00 96.88 159 GLY A O 1
ATOM 1263 N N . VAL A 1 160 ? 1.339 3.375 4.753 1.00 98.00 160 VAL A N 1
ATOM 1264 C CA . VAL A 1 160 ? 0.817 3.677 6.084 1.00 98.00 160 VAL A CA 1
ATOM 1265 C C . VAL A 1 160 ? 1.869 3.263 7.101 1.00 98.00 160 VAL A C 1
ATOM 1267 O O . VAL A 1 160 ? 2.061 2.076 7.376 1.00 98.00 160 VAL A O 1
ATOM 1270 N N . GLU A 1 161 ? 2.573 4.248 7.641 1.00 97.69 161 GLU A N 1
ATOM 1271 C CA . GLU A 1 161 ? 3.507 4.067 8.740 1.00 97.69 161 GLU A CA 1
ATOM 1272 C C . GLU A 1 161 ? 2.745 3.898 10.060 1.00 97.69 161 GLU A C 1
ATOM 1274 O O . GLU A 1 161 ? 1.700 4.514 10.259 1.00 97.69 161 GLU A O 1
ATOM 1279 N N . TYR A 1 162 ? 3.264 3.076 10.974 1.00 97.44 162 TYR A N 1
ATOM 1280 C CA . TYR A 1 162 ? 2.694 2.887 12.306 1.00 97.44 162 TYR A CA 1
ATOM 1281 C C . TYR A 1 162 ? 3.754 2.942 13.413 1.00 97.44 162 TYR A C 1
ATOM 1283 O O . TYR A 1 162 ? 4.878 2.448 13.253 1.00 97.44 162 TYR A O 1
ATOM 1291 N N . HIS A 1 163 ? 3.382 3.524 14.553 1.00 95.81 163 HIS A N 1
ATOM 1292 C CA . HIS A 1 163 ? 4.232 3.714 15.733 1.00 95.81 163 HIS A CA 1
ATOM 1293 C C . HIS A 1 163 ? 3.430 3.606 17.047 1.00 95.81 163 HIS A C 1
ATOM 1295 O O . HIS A 1 163 ? 2.203 3.566 17.023 1.00 95.81 163 HIS A O 1
ATOM 1301 N N . GLU A 1 164 ? 4.102 3.476 18.200 1.00 91.44 164 GLU A N 1
ATOM 1302 C CA . GLU A 1 164 ? 3.412 3.459 19.507 1.00 91.44 164 GLU A CA 1
ATOM 1303 C C . GLU A 1 164 ? 3.015 4.887 19.928 1.00 91.44 164 GLU A C 1
ATOM 1305 O O . GLU A 1 164 ? 3.735 5.840 19.637 1.00 91.44 164 GLU A O 1
ATOM 1310 N N . SER A 1 165 ? 1.910 5.049 20.668 1.00 85.38 165 SER A N 1
ATOM 1311 C CA . SER A 1 165 ? 1.521 6.372 21.193 1.00 85.38 165 SER A CA 1
ATOM 1312 C C . SER A 1 165 ? 2.635 6.960 22.069 1.00 85.38 165 SER A C 1
ATOM 1314 O O . SER A 1 165 ? 3.214 6.285 22.927 1.00 85.38 165 SER A O 1
ATOM 1316 N N . GLY A 1 166 ? 2.955 8.231 21.816 1.00 83.75 166 GLY A N 1
ATOM 1317 C CA . GLY A 1 166 ? 4.005 8.977 22.509 1.00 83.75 166 GLY A CA 1
ATOM 1318 C C . GLY A 1 166 ? 5.440 8.607 22.112 1.00 83.75 166 GLY A C 1
ATOM 1319 O O . GLY A 1 166 ? 6.372 9.247 22.601 1.00 83.75 166 GLY A O 1
ATOM 1320 N N . ASP A 1 167 ? 5.637 7.624 21.228 1.00 81.06 167 ASP A N 1
ATOM 1321 C CA . ASP A 1 167 ? 6.936 7.290 20.643 1.00 81.06 167 ASP A CA 1
ATOM 1322 C C . ASP A 1 167 ? 6.921 7.575 19.138 1.00 81.06 167 ASP A C 1
ATOM 1324 O O . ASP A 1 167 ? 6.243 6.912 18.362 1.00 81.06 167 ASP A O 1
ATOM 1328 N N . HIS A 1 168 ? 7.728 8.538 18.699 1.00 80.44 168 HIS A N 1
ATOM 1329 C CA . HIS A 1 168 ? 7.881 8.853 17.276 1.00 80.44 168 HIS A CA 1
ATOM 1330 C C . HIS A 1 168 ? 8.742 7.832 16.516 1.00 80.44 168 HIS A C 1
ATOM 1332 O O . HIS A 1 168 ? 9.090 8.051 15.355 1.00 80.44 168 HIS A O 1
ATOM 1338 N N . ARG A 1 169 ? 9.158 6.732 17.151 1.00 90.69 169 ARG A N 1
ATOM 1339 C CA . ARG A 1 169 ? 9.895 5.671 16.476 1.00 90.69 169 ARG A CA 1
ATOM 1340 C C . ARG A 1 169 ? 8.956 4.800 15.642 1.00 90.69 169 ARG A C 1
ATOM 1342 O O . ARG A 1 169 ? 8.187 4.000 16.170 1.00 90.69 169 ARG A O 1
ATOM 1349 N N . THR A 1 170 ? 9.160 4.842 14.331 1.00 95.81 170 THR A N 1
ATOM 1350 C CA . THR A 1 170 ? 8.550 3.938 13.354 1.00 95.81 170 THR A CA 1
ATOM 1351 C C . THR A 1 170 ? 8.719 2.466 13.747 1.00 95.81 170 THR A C 1
ATOM 1353 O O . THR A 1 170 ? 9.842 1.954 13.856 1.00 95.81 170 THR A O 1
ATOM 1356 N N . LEU A 1 171 ? 7.603 1.752 13.920 1.00 96.69 171 LEU A N 1
ATOM 1357 C CA . LEU A 1 171 ? 7.594 0.296 14.090 1.00 96.69 171 LEU A CA 1
ATOM 1358 C C . LEU A 1 171 ? 7.599 -0.426 12.740 1.00 96.69 171 LEU A C 1
ATOM 1360 O O . LEU A 1 171 ? 8.144 -1.529 12.622 1.00 96.69 171 LEU A O 1
ATOM 1364 N N . GLY A 1 172 ? 6.972 0.168 11.730 1.00 97.50 172 GLY A N 1
ATOM 1365 C CA . GLY A 1 172 ? 6.927 -0.346 10.372 1.00 97.50 172 GLY A CA 1
ATOM 1366 C C . GLY A 1 172 ? 6.036 0.490 9.464 1.00 97.50 172 GLY A C 1
ATOM 1367 O O . GLY A 1 172 ? 5.447 1.477 9.888 1.00 97.50 172 GLY A O 1
ATOM 1368 N N . GLU A 1 173 ? 5.935 0.035 8.226 1.00 98.06 173 GLU A N 1
ATOM 1369 C CA . GLU A 1 173 ? 5.099 0.589 7.167 1.00 98.06 173 GLU A CA 1
ATOM 1370 C C .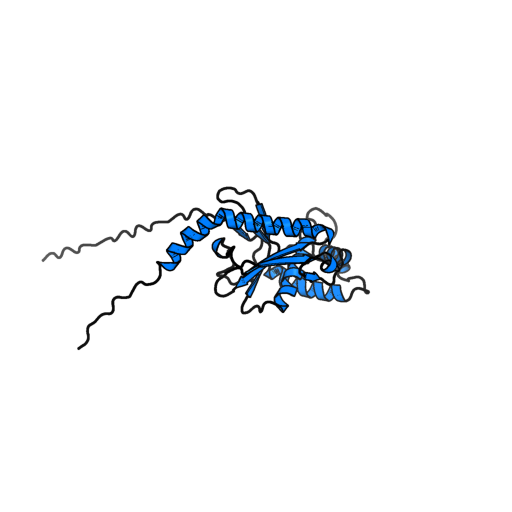 GLU A 1 173 ? 4.316 -0.567 6.545 1.00 98.06 173 GLU A C 1
ATOM 1372 O O . GLU A 1 173 ? 4.834 -1.688 6.480 1.00 98.06 173 GLU A O 1
ATOM 1377 N N . LEU A 1 174 ? 3.074 -0.300 6.146 1.00 98.44 174 LEU A N 1
ATOM 1378 C CA . LEU A 1 174 ? 2.267 -1.190 5.324 1.00 98.44 174 LEU A CA 1
ATOM 1379 C C . LEU A 1 174 ? 2.359 -0.770 3.861 1.00 98.44 174 LEU A C 1
ATOM 1381 O O . LEU A 1 174 ? 1.942 0.332 3.499 1.00 98.44 174 LEU A O 1
ATOM 1385 N N . ASP A 1 175 ? 2.822 -1.692 3.021 1.00 98.44 175 ASP A N 1
ATOM 1386 C CA . ASP A 1 175 ? 2.911 -1.483 1.575 1.00 98.44 175 ASP A CA 1
ATOM 1387 C C . ASP A 1 175 ? 1.509 -1.336 0.942 1.00 98.44 175 ASP A C 1
ATOM 1389 O O . ASP A 1 175 ? 1.344 -0.601 -0.028 1.00 98.44 175 ASP A O 1
ATOM 1393 N N . LEU A 1 176 ? 0.496 -2.053 1.461 1.00 98.56 176 LEU A N 1
ATOM 1394 C CA . LEU A 1 176 ? -0.854 -2.126 0.883 1.00 98.56 176 LEU A CA 1
ATOM 1395 C C . LEU A 1 176 ? -1.945 -2.140 1.962 1.00 98.56 176 LEU A C 1
ATOM 1397 O O . LEU A 1 176 ? -1.885 -2.923 2.914 1.00 98.56 176 LEU A O 1
ATOM 1401 N N . VAL A 1 177 ? -2.994 -1.350 1.753 1.00 98.62 177 VAL A N 1
ATOM 1402 C CA . VAL A 1 177 ? -4.197 -1.272 2.592 1.00 98.62 177 VAL A CA 1
ATOM 1403 C C . VAL A 1 177 ? -5.430 -1.260 1.693 1.00 98.62 177 VAL A C 1
ATOM 1405 O O . VAL A 1 177 ? -5.493 -0.477 0.749 1.00 98.62 177 VAL A O 1
ATOM 1408 N N . VAL A 1 178 ? -6.416 -2.112 1.991 1.00 98.69 178 VAL A N 1
ATOM 1409 C CA . VAL A 1 178 ? -7.716 -2.145 1.299 1.00 98.69 178 VAL A CA 1
ATOM 1410 C C . VAL A 1 178 ? -8.829 -1.916 2.314 1.00 98.69 178 VAL A C 1
ATOM 1412 O O . VAL A 1 178 ? -8.997 -2.706 3.252 1.00 98.69 178 VAL A O 1
ATOM 1415 N N . GLY A 1 179 ? -9.606 -0.854 2.118 1.00 98.50 179 GLY A N 1
ATOM 1416 C CA . GLY A 1 179 ? -10.694 -0.477 3.014 1.00 98.50 179 GLY A CA 1
ATOM 1417 C C . GLY A 1 179 ? -11.976 -0.096 2.288 1.00 98.50 179 GLY A C 1
ATOM 1418 O O . GLY A 1 179 ? -11.998 0.116 1.080 1.00 98.50 179 GLY A O 1
ATOM 1419 N N . ARG A 1 180 ? -13.076 -0.053 3.037 1.00 98.56 180 ARG A N 1
ATOM 1420 C CA . ARG A 1 180 ? -14.409 0.305 2.540 1.00 98.56 180 ARG A CA 1
ATOM 1421 C C . ARG A 1 180 ? -14.538 1.811 2.369 1.00 98.56 180 ARG A C 1
ATOM 1423 O O . ARG A 1 180 ? -14.352 2.544 3.337 1.00 98.56 180 ARG A O 1
ATOM 1430 N N . ASN A 1 181 ? -14.991 2.265 1.203 1.00 98.25 181 ASN A N 1
ATOM 1431 C CA . ASN A 1 181 ? -15.219 3.693 0.956 1.00 98.25 181 ASN A CA 1
ATOM 1432 C C . ASN A 1 181 ? -16.228 4.307 1.931 1.00 98.25 181 ASN A C 1
ATOM 1434 O O . ASN A 1 181 ? -16.034 5.416 2.411 1.00 98.25 181 ASN A O 1
ATOM 1438 N N . SER A 1 182 ? -17.312 3.595 2.241 1.00 97.88 182 SER A N 1
ATOM 1439 C CA . SER A 1 182 ? -18.418 4.145 3.033 1.00 97.88 182 SER A CA 1
ATOM 1440 C C . SER A 1 182 ? -18.104 4.319 4.518 1.00 97.88 182 SER A C 1
ATOM 1442 O O . SER A 1 182 ? -18.770 5.103 5.183 1.00 97.88 182 SER A O 1
ATOM 1444 N N . SER A 1 183 ? -17.155 3.553 5.060 1.00 97.56 183 SER A N 1
ATOM 1445 C CA . SER A 1 183 ? -16.930 3.471 6.510 1.00 97.56 183 SER A CA 1
ATOM 1446 C C . SER A 1 183 ? -15.465 3.549 6.922 1.00 97.56 183 SER A C 1
ATOM 1448 O O . SER A 1 183 ? -15.172 3.333 8.091 1.00 97.56 183 SER A O 1
ATOM 1450 N N . CYS A 1 184 ? -14.545 3.717 5.972 1.00 98.12 184 CYS A N 1
ATOM 1451 C CA . CYS A 1 184 ? -13.087 3.683 6.146 1.00 98.12 184 CYS A CA 1
ATOM 1452 C C . CYS A 1 184 ? -12.500 2.388 6.739 1.00 98.12 184 CYS A C 1
ATOM 1454 O O . CYS A 1 184 ? -11.287 2.212 6.771 1.00 98.12 184 CYS A O 1
ATOM 1456 N N . LYS A 1 185 ? -13.349 1.438 7.148 1.00 97.88 185 LYS A N 1
ATOM 1457 C CA . LYS A 1 185 ? -12.956 0.150 7.716 1.00 97.88 185 LYS A CA 1
ATOM 1458 C C . LYS A 1 185 ? -12.043 -0.621 6.764 1.00 97.88 185 LYS A C 1
ATOM 1460 O O . LYS A 1 185 ? -12.461 -1.004 5.669 1.00 97.88 185 LYS A O 1
ATOM 1465 N N . VAL A 1 186 ? -10.836 -0.904 7.234 1.00 98.31 186 VAL A N 1
ATOM 1466 C CA . VAL A 1 186 ? -9.833 -1.720 6.556 1.00 98.31 186 VAL A CA 1
ATOM 1467 C C . VAL A 1 186 ? -10.174 -3.197 6.724 1.00 98.31 186 VAL A C 1
ATOM 1469 O O . VAL A 1 186 ? -10.353 -3.698 7.837 1.00 98.31 186 VAL A O 1
ATOM 1472 N N . GLU A 1 187 ? -10.255 -3.906 5.600 1.00 98.31 187 GLU A N 1
ATOM 1473 C CA . GLU A 1 187 ? -10.536 -5.345 5.559 1.00 98.31 187 GLU A CA 1
ATOM 1474 C C . GLU A 1 187 ? -9.281 -6.167 5.247 1.00 98.31 187 GLU A C 1
ATOM 1476 O O . GLU A 1 187 ? -9.158 -7.302 5.718 1.00 98.31 187 GLU A O 1
ATOM 1481 N N . PHE A 1 188 ? -8.328 -5.589 4.507 1.00 98.69 188 PHE A N 1
ATOM 1482 C CA . PHE A 1 188 ? -7.105 -6.272 4.104 1.00 98.69 188 PHE A CA 1
ATOM 1483 C C . PHE A 1 188 ? -5.876 -5.377 4.261 1.00 98.69 188 PHE A C 1
ATOM 1485 O O . PHE A 1 188 ? -5.916 -4.184 3.967 1.00 98.69 188 PHE A O 1
ATOM 1492 N N . VAL A 1 189 ? -4.760 -5.988 4.656 1.00 98.75 189 VAL A N 1
ATOM 1493 C CA . VAL A 1 189 ? -3.425 -5.375 4.615 1.00 98.75 189 VAL A CA 1
ATOM 1494 C C . VAL A 1 189 ? -2.442 -6.299 3.912 1.00 98.75 189 VAL A C 1
ATOM 1496 O O . VAL A 1 189 ? -2.540 -7.527 4.017 1.00 98.75 189 VAL A O 1
ATOM 1499 N N . GLY A 1 190 ? -1.487 -5.726 3.192 1.00 98.50 190 GLY A N 1
ATOM 1500 C CA . GLY A 1 190 ? -0.564 -6.493 2.373 1.00 98.50 190 GLY A CA 1
ATOM 1501 C C . GLY A 1 190 ? 0.854 -5.952 2.352 1.00 98.50 190 GLY A C 1
ATOM 1502 O O . GLY A 1 190 ? 1.117 -4.804 2.688 1.00 98.50 190 GLY A O 1
ATOM 1503 N N . GLU A 1 191 ? 1.764 -6.829 1.940 1.00 98.62 191 GLU A N 1
ATOM 1504 C CA . GLU A 1 191 ? 3.191 -6.546 1.766 1.00 98.62 191 GLU A CA 1
ATOM 1505 C C . GLU A 1 191 ? 3.634 -6.976 0.366 1.00 98.62 191 GLU A C 1
ATOM 1507 O O . GLU A 1 191 ? 3.365 -8.110 -0.050 1.00 98.62 191 GLU A O 1
ATOM 1512 N N . ALA A 1 192 ? 4.359 -6.112 -0.338 1.00 98.19 192 ALA A N 1
ATOM 1513 C CA . ALA A 1 192 ? 4.919 -6.358 -1.660 1.00 98.19 192 ALA A CA 1
ATOM 1514 C C . ALA A 1 192 ? 6.445 -6.530 -1.574 1.00 98.19 192 ALA A C 1
ATOM 1516 O O . ALA A 1 192 ? 7.143 -5.756 -0.920 1.00 98.19 192 ALA A O 1
ATOM 1517 N N . LYS A 1 193 ? 7.016 -7.566 -2.212 1.00 97.50 193 LYS A N 1
ATOM 1518 C CA . LYS A 1 193 ? 8.475 -7.810 -2.173 1.00 97.50 193 LYS A CA 1
ATOM 1519 C C . LYS A 1 193 ? 9.067 -8.278 -3.507 1.00 97.50 193 LYS A C 1
ATOM 1521 O O . LYS A 1 193 ? 8.609 -9.230 -4.127 1.00 97.50 193 LYS A O 1
ATOM 1526 N N . LEU A 1 194 ? 10.224 -7.707 -3.860 1.00 94.06 194 LEU A N 1
ATOM 1527 C CA . LEU A 1 194 ? 11.015 -7.972 -5.084 1.00 94.06 194 LEU A CA 1
ATOM 1528 C C . LEU A 1 194 ? 11.721 -9.328 -5.157 1.00 94.06 194 LEU A C 1
ATOM 1530 O O . LEU A 1 194 ? 12.484 -9.593 -6.088 1.00 94.06 194 LEU A O 1
ATOM 1534 N N . GLY A 1 195 ? 11.579 -10.176 -4.147 1.00 91.19 195 GLY A N 1
ATOM 1535 C CA . GLY A 1 195 ? 12.334 -11.414 -4.076 1.00 91.19 195 GLY A CA 1
ATOM 1536 C C . GLY A 1 195 ? 11.517 -12.518 -3.458 1.00 91.19 195 GLY A C 1
ATOM 1537 O O . GLY A 1 195 ? 10.987 -12.373 -2.363 1.00 91.19 195 GLY A O 1
ATOM 1538 N N . THR A 1 196 ? 11.518 -13.676 -4.102 1.00 91.56 196 THR A N 1
ATOM 1539 C CA . THR A 1 196 ? 10.808 -14.850 -3.594 1.00 91.56 196 THR A CA 1
ATOM 1540 C C . THR A 1 196 ? 11.351 -15.346 -2.243 1.00 91.56 196 THR A C 1
ATOM 1542 O O . THR A 1 196 ? 10.630 -15.945 -1.452 1.00 91.56 196 THR A O 1
ATOM 1545 N N . ARG A 1 197 ? 12.610 -15.017 -1.913 1.00 94.94 197 ARG A N 1
ATOM 1546 C CA . ARG A 1 197 ? 13.226 -15.263 -0.593 1.00 94.94 197 ARG A CA 1
ATOM 1547 C C . ARG A 1 197 ? 12.753 -14.300 0.506 1.00 94.94 197 ARG A C 1
ATOM 1549 O O . ARG A 1 197 ? 13.081 -14.503 1.670 1.00 94.94 197 ARG A O 1
ATOM 1556 N N . MET A 1 198 ? 12.014 -13.248 0.155 1.00 96.75 198 MET A N 1
ATOM 1557 C CA . MET A 1 198 ? 11.578 -12.196 1.082 1.00 96.75 198 MET A CA 1
ATOM 1558 C C . MET A 1 198 ? 10.232 -12.500 1.745 1.00 96.75 198 MET A C 1
ATOM 1560 O O . MET A 1 198 ? 9.793 -11.717 2.582 1.00 96.75 198 MET A O 1
ATOM 1564 N N . LEU A 1 199 ? 9.605 -13.643 1.441 1.00 97.44 199 LEU A N 1
ATOM 1565 C CA . LEU A 1 199 ? 8.326 -14.041 2.037 1.00 97.44 199 LEU A CA 1
ATOM 1566 C C . LEU A 1 199 ? 8.359 -14.036 3.569 1.00 97.44 199 LEU A C 1
ATOM 1568 O O . LEU A 1 199 ? 7.419 -13.579 4.211 1.00 97.44 199 LEU A O 1
ATOM 1572 N N . GLY A 1 200 ? 9.459 -14.515 4.161 1.00 98.00 200 GLY A N 1
ATOM 1573 C CA . GLY A 1 200 ? 9.633 -14.508 5.614 1.00 98.00 200 GLY A CA 1
ATOM 1574 C C . GLY A 1 200 ? 9.593 -13.094 6.198 1.00 98.00 200 GLY A C 1
ATOM 1575 O O . GLY A 1 200 ? 8.968 -12.883 7.231 1.00 98.00 200 GLY A O 1
ATOM 1576 N N . LYS A 1 201 ? 10.186 -12.114 5.500 1.00 97.38 201 LYS A N 1
ATOM 1577 C CA . LYS A 1 201 ? 10.158 -10.707 5.919 1.00 97.38 201 LYS A CA 1
ATOM 1578 C C . LYS A 1 201 ? 8.767 -10.096 5.765 1.00 97.38 201 LYS A C 1
ATOM 1580 O O . LYS A 1 201 ? 8.296 -9.490 6.716 1.00 97.38 201 LYS A O 1
ATOM 1585 N N . ALA A 1 202 ? 8.089 -10.330 4.640 1.00 98.19 202 ALA A N 1
ATOM 1586 C CA . ALA A 1 202 ? 6.710 -9.872 4.439 1.00 98.19 202 ALA A CA 1
ATOM 1587 C C . ALA A 1 202 ? 5.777 -10.394 5.548 1.00 98.19 202 ALA A C 1
ATOM 1589 O O . ALA A 1 202 ? 5.079 -9.631 6.208 1.00 98.19 202 ALA A O 1
ATOM 1590 N N . ARG A 1 203 ? 5.838 -11.699 5.844 1.00 98.31 203 ARG A N 1
ATOM 1591 C CA . ARG A 1 203 ? 5.057 -12.302 6.937 1.00 98.31 203 ARG A CA 1
ATOM 1592 C C . ARG A 1 203 ? 5.424 -11.730 8.305 1.00 98.31 203 ARG A C 1
ATOM 1594 O O . ARG A 1 203 ? 4.535 -11.527 9.123 1.00 98.31 203 ARG A O 1
ATOM 1601 N N . GLN A 1 204 ? 6.706 -11.462 8.553 1.00 98.31 204 GLN A N 1
ATOM 1602 C CA . GLN A 1 204 ? 7.158 -10.846 9.800 1.00 98.31 204 GLN A CA 1
ATOM 1603 C C . GLN A 1 204 ? 6.626 -9.415 9.963 1.00 98.31 204 GLN A C 1
ATOM 1605 O O . GLN A 1 204 ? 6.236 -9.052 11.069 1.00 98.31 204 GLN A O 1
ATOM 1610 N N . GLN A 1 205 ? 6.588 -8.614 8.893 1.00 98.38 205 GLN A N 1
ATOM 1611 C CA . GLN A 1 205 ? 6.013 -7.264 8.928 1.00 98.38 205 GLN A CA 1
ATOM 1612 C C . GLN A 1 205 ? 4.515 -7.311 9.251 1.00 98.38 205 GLN A C 1
ATOM 1614 O O . GLN A 1 205 ? 4.081 -6.675 10.208 1.00 98.38 205 GLN A O 1
ATOM 1619 N N . LEU A 1 206 ? 3.757 -8.167 8.558 1.00 98.50 206 LEU A N 1
ATOM 1620 C CA . LEU A 1 206 ? 2.326 -8.365 8.818 1.00 98.50 206 LEU A CA 1
ATOM 1621 C C . LEU A 1 206 ? 2.056 -8.877 10.239 1.00 98.50 206 LEU A C 1
ATOM 1623 O O . LEU A 1 206 ? 1.132 -8.407 10.899 1.00 98.50 206 LEU A O 1
ATOM 1627 N N . ALA A 1 207 ? 2.863 -9.819 10.737 1.00 98.38 207 ALA A N 1
ATOM 1628 C CA . ALA A 1 207 ? 2.756 -10.302 12.114 1.00 98.38 207 ALA A CA 1
ATOM 1629 C C . ALA A 1 207 ? 3.005 -9.168 13.119 1.00 98.38 207 ALA A C 1
ATOM 1631 O O . ALA A 1 207 ? 2.199 -8.964 14.021 1.00 98.38 207 ALA A O 1
ATOM 1632 N N . ARG A 1 208 ? 4.056 -8.366 12.905 1.00 98.06 208 ARG A N 1
ATOM 1633 C CA . ARG A 1 208 ? 4.367 -7.205 13.746 1.00 98.06 208 ARG A CA 1
ATOM 1634 C C . ARG A 1 208 ? 3.234 -6.179 13.752 1.00 98.06 208 ARG A C 1
ATOM 1636 O O . ARG A 1 208 ? 2.946 -5.626 14.808 1.00 98.06 208 ARG A O 1
ATOM 1643 N N . PHE A 1 209 ? 2.599 -5.924 12.607 1.00 98.25 209 PHE A N 1
ATOM 1644 C CA . PHE A 1 209 ? 1.444 -5.028 12.534 1.00 98.25 209 PHE A CA 1
ATOM 1645 C C . PHE A 1 209 ? 0.233 -5.582 13.299 1.00 98.25 209 PHE A C 1
ATOM 1647 O O . PHE A 1 209 ? -0.404 -4.864 14.064 1.00 98.25 209 PHE A O 1
ATOM 1654 N N . ARG A 1 210 ? -0.054 -6.884 13.187 1.00 98.00 210 ARG A N 1
ATOM 1655 C CA . ARG A 1 210 ? -1.124 -7.521 13.976 1.00 98.00 210 ARG A CA 1
ATOM 1656 C C . ARG A 1 210 ? -0.857 -7.457 15.478 1.00 98.00 210 ARG A C 1
ATOM 1658 O O . ARG A 1 210 ? -1.775 -7.165 16.238 1.00 98.00 210 ARG A O 1
ATOM 1665 N N . ASP A 1 211 ? 0.383 -7.694 15.899 1.00 97.00 211 ASP A N 1
ATOM 1666 C CA . ASP A 1 211 ? 0.779 -7.574 17.305 1.00 97.00 211 ASP A CA 1
ATOM 1667 C C . ASP A 1 211 ? 0.641 -6.129 17.798 1.00 97.00 211 ASP A C 1
ATOM 1669 O O . ASP A 1 211 ? 0.239 -5.899 18.937 1.00 97.00 211 ASP A O 1
ATOM 1673 N N . PHE A 1 212 ? 0.964 -5.156 16.943 1.00 96.31 212 PHE A N 1
ATOM 1674 C CA . PHE A 1 212 ? 0.738 -3.738 17.205 1.00 96.31 212 PHE A CA 1
ATOM 1675 C C . PHE A 1 212 ? -0.752 -3.432 17.429 1.00 96.31 212 PHE A C 1
ATOM 1677 O O . PHE A 1 212 ? -1.094 -2.842 18.454 1.00 96.31 212 PHE A O 1
ATOM 1684 N N . LEU A 1 213 ? -1.648 -3.914 16.560 1.00 95.75 213 LEU A N 1
ATOM 1685 C CA . LEU A 1 213 ? -3.095 -3.758 16.752 1.00 95.75 213 LEU A CA 1
ATOM 1686 C C . LEU A 1 213 ? -3.584 -4.433 18.042 1.00 95.75 213 LEU A C 1
ATOM 1688 O O . LEU A 1 213 ? -4.390 -3.860 18.764 1.00 95.75 213 LEU A O 1
ATOM 1692 N N . ALA A 1 214 ? -3.077 -5.626 18.367 1.00 95.12 214 ALA A N 1
ATOM 1693 C CA . ALA A 1 214 ? -3.465 -6.350 19.578 1.00 95.12 214 ALA A CA 1
ATOM 1694 C C . ALA A 1 214 ? -3.071 -5.605 20.866 1.00 95.12 214 ALA A C 1
ATOM 1696 O O . ALA A 1 214 ? -3.840 -5.567 21.825 1.00 95.12 214 ALA A O 1
ATOM 1697 N N . ARG A 1 215 ? -1.888 -4.975 20.901 1.00 93.50 215 ARG A N 1
ATOM 1698 C CA . ARG A 1 215 ? -1.466 -4.155 22.052 1.00 93.50 215 ARG A CA 1
ATOM 1699 C C . ARG A 1 215 ? -2.331 -2.909 22.222 1.00 93.50 215 ARG A C 1
ATOM 1701 O O . ARG A 1 215 ? -2.606 -2.515 23.357 1.00 93.50 215 ARG A O 1
ATOM 1708 N N . ASN A 1 216 ? -2.785 -2.347 21.106 1.00 91.94 216 ASN A N 1
ATOM 1709 C CA . ASN A 1 216 ? -3.579 -1.126 21.057 1.00 91.94 216 ASN A CA 1
ATOM 1710 C C . ASN A 1 216 ? -5.100 -1.383 21.015 1.00 91.94 216 ASN A C 1
ATOM 1712 O O . ASN A 1 216 ? -5.887 -0.443 20.980 1.00 91.94 216 ASN A O 1
ATOM 1716 N N . GLU A 1 217 ? -5.547 -2.638 21.143 1.00 87.19 217 GLU A N 1
ATOM 1717 C CA . GLU A 1 217 ? -6.973 -3.006 21.171 1.00 87.19 217 GLU A CA 1
ATOM 1718 C C . GLU A 1 217 ? -7.733 -2.345 22.330 1.00 87.19 217 GLU A C 1
ATOM 1720 O O . GLU A 1 217 ? -8.920 -2.041 22.221 1.00 87.19 217 GLU A O 1
ATOM 1725 N N . ARG A 1 218 ? -7.042 -2.038 23.435 1.00 78.31 218 ARG A N 1
ATOM 1726 C CA . ARG A 1 218 ? -7.640 -1.264 24.528 1.00 78.31 218 ARG A CA 1
ATOM 1727 C C . ARG A 1 218 ? -8.054 0.136 24.070 1.00 78.31 218 ARG A C 1
ATOM 1729 O O . ARG A 1 218 ? -9.181 0.517 24.364 1.00 78.31 218 ARG A O 1
ATOM 1736 N N . TYR A 1 219 ? -7.230 0.845 23.298 1.00 78.12 219 TYR A N 1
ATOM 1737 C CA . TYR A 1 219 ? -7.616 2.139 22.718 1.00 78.12 219 TYR A CA 1
ATOM 1738 C C . TYR A 1 219 ? -8.844 1.997 21.809 1.00 78.12 219 TYR A C 1
ATOM 1740 O O . TYR A 1 219 ? -9.798 2.762 21.938 1.00 78.12 219 TYR A O 1
ATOM 1748 N N . LEU A 1 220 ? -8.884 0.939 20.990 1.00 70.88 220 LEU A N 1
ATOM 1749 C CA . LEU A 1 220 ? -10.030 0.629 20.125 1.00 70.88 220 LEU A CA 1
ATOM 1750 C C . LEU A 1 220 ? -11.329 0.407 20.919 1.00 70.88 220 LEU A C 1
ATOM 1752 O O . LEU A 1 220 ? -12.398 0.862 20.517 1.00 70.88 220 LEU A O 1
ATOM 1756 N N . SER A 1 221 ? -11.245 -0.278 22.062 1.00 74.44 221 SER A N 1
ATOM 1757 C CA . SER A 1 221 ? -12.416 -0.574 22.897 1.00 74.44 221 SER A CA 1
ATOM 1758 C C . SER A 1 221 ? -12.971 0.643 23.644 1.00 74.44 221 SER A C 1
ATOM 1760 O O . SER A 1 221 ? -14.182 0.724 23.842 1.00 74.44 221 SER A O 1
ATOM 1762 N N . TRP A 1 222 ? -12.112 1.587 24.044 1.00 64.81 222 TRP A N 1
ATOM 1763 C CA . TRP A 1 222 ? -12.525 2.779 24.790 1.00 64.81 222 TRP A CA 1
ATOM 1764 C C . TRP A 1 222 ? -13.239 3.790 23.887 1.00 64.81 222 TRP A C 1
ATOM 1766 O O . TRP A 1 222 ? -14.326 4.242 24.229 1.00 64.81 222 TRP A O 1
ATOM 1776 N N . 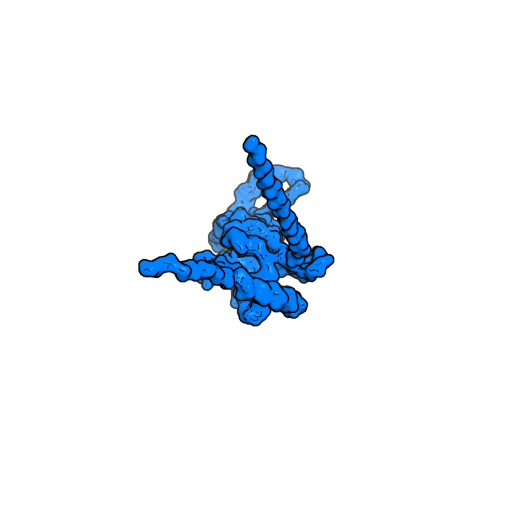HIS A 1 223 ? -12.704 4.069 22.696 1.00 64.50 223 HIS A N 1
ATOM 1777 C CA . HIS A 1 223 ? -13.319 5.029 21.769 1.00 64.50 223 HIS A CA 1
ATOM 1778 C C . HIS A 1 223 ? -14.520 4.459 20.990 1.00 64.50 223 HIS A C 1
ATOM 1780 O O . HIS A 1 223 ? -15.383 5.212 20.538 1.00 64.50 223 HIS A O 1
ATOM 1786 N N . GLY A 1 224 ? -14.639 3.130 20.881 1.00 54.50 224 GLY A N 1
ATOM 1787 C CA . GLY A 1 224 ? -15.798 2.475 20.262 1.00 54.50 224 GLY A CA 1
ATOM 1788 C C . GLY A 1 224 ? -17.088 2.517 21.097 1.00 54.50 224 GLY A C 1
ATOM 1789 O O . GLY A 1 224 ? -18.173 2.340 20.542 1.00 54.50 224 GLY A O 1
ATOM 1790 N N . LEU A 1 225 ? -16.998 2.747 22.413 1.00 51.22 225 LEU A N 1
ATOM 1791 C CA . LEU A 1 225 ? -18.170 2.864 23.294 1.00 51.22 225 LEU A CA 1
ATOM 1792 C C . LEU A 1 225 ? -18.801 4.262 23.240 1.00 51.22 225 LEU A C 1
ATOM 1794 O O . LEU A 1 225 ? -20.028 4.378 23.264 1.00 51.22 225 LEU A O 1
ATOM 1798 N N . ASP A 1 226 ? -17.987 5.305 23.082 1.00 50.69 226 ASP A N 1
ATOM 1799 C CA . ASP A 1 226 ? -18.475 6.687 23.032 1.00 50.69 226 ASP A CA 1
ATOM 1800 C C . ASP A 1 226 ? -19.136 7.033 21.685 1.00 50.69 226 ASP A C 1
ATOM 1802 O O . ASP A 1 226 ? -20.085 7.818 21.648 1.00 50.69 226 ASP A O 1
ATOM 1806 N N . SER A 1 227 ? -18.735 6.388 20.581 1.00 50.19 227 SER A N 1
ATOM 1807 C CA . SER A 1 227 ? -19.377 6.582 19.268 1.00 50.19 227 SER A CA 1
ATOM 1808 C C . SER A 1 227 ? -20.744 5.893 19.136 1.00 50.19 227 SER A C 1
ATOM 1810 O O . SER A 1 227 ? -21.581 6.341 18.351 1.00 50.19 227 SER A O 1
ATOM 1812 N N . TRP A 1 228 ? -21.026 4.857 19.938 1.00 45.69 228 TRP A N 1
ATOM 1813 C CA . TRP A 1 228 ? -22.338 4.190 19.975 1.00 45.69 228 TRP A CA 1
ATOM 1814 C C . TRP A 1 228 ? -23.348 4.860 20.912 1.00 45.69 228 TRP A C 1
ATOM 1816 O O . TRP A 1 228 ? -24.552 4.784 20.668 1.00 45.69 228 TRP A O 1
ATOM 1826 N N . LEU A 1 229 ? -22.888 5.540 21.965 1.00 48.41 229 LEU A N 1
ATOM 1827 C CA . LEU A 1 229 ? -23.763 6.257 22.903 1.00 48.41 229 LEU A CA 1
ATOM 1828 C C . LEU A 1 229 ? -24.103 7.689 22.443 1.00 48.41 229 LEU A C 1
ATOM 1830 O O . LEU A 1 229 ? -24.847 8.396 23.122 1.00 48.41 229 LEU A O 1
ATOM 1834 N N . GLY A 1 230 ? -23.596 8.105 21.279 1.00 50.84 230 GLY A N 1
ATOM 1835 C CA . GLY A 1 230 ? -23.567 9.496 20.842 1.00 50.84 230 GLY A CA 1
ATOM 1836 C C . GLY A 1 230 ? -24.482 9.917 19.689 1.00 50.84 230 GLY A C 1
ATOM 1837 O O . GLY A 1 230 ? -24.236 10.994 19.177 1.00 50.84 230 GLY A O 1
ATOM 1838 N N . VAL A 1 231 ? -25.508 9.169 19.246 1.00 48.22 231 VAL A N 1
ATOM 1839 C CA . VAL A 1 231 ? -26.544 9.713 18.321 1.00 48.22 231 VAL A CA 1
ATOM 1840 C C . VAL A 1 231 ? -27.920 9.060 18.535 1.00 48.22 231 VAL A C 1
ATOM 1842 O O . VAL A 1 231 ? -28.459 8.371 17.676 1.00 48.22 231 VAL A O 1
ATOM 1845 N N . GLN A 1 232 ? -28.533 9.316 19.688 1.00 46.25 232 GLN A N 1
ATOM 1846 C CA . GLN A 1 232 ? -29.988 9.493 19.778 1.00 46.25 232 GLN A CA 1
ATOM 1847 C C . GLN A 1 232 ? -30.262 10.655 20.735 1.00 46.25 232 GLN A C 1
ATOM 1849 O O . GLN A 1 232 ? -30.781 10.478 21.835 1.00 46.25 232 GLN A O 1
ATOM 1854 N N . GLN A 1 233 ? -29.927 11.879 20.315 1.00 48.66 233 GLN A N 1
ATOM 1855 C CA . GLN A 1 233 ? -30.721 13.018 20.767 1.00 48.66 233 GLN A CA 1
ATOM 1856 C C . GLN A 1 233 ? -32.109 12.829 20.157 1.00 48.66 233 GLN A C 1
ATOM 1858 O O . GLN A 1 233 ? -32.364 13.169 19.005 1.00 48.66 233 GLN A O 1
ATOM 1863 N N . LEU A 1 234 ? -32.981 12.173 20.920 1.00 46.81 234 LEU A N 1
ATOM 1864 C CA . LEU A 1 234 ? -34.414 12.208 20.699 1.00 46.81 234 LEU A CA 1
ATOM 1865 C C . LEU A 1 234 ? -34.822 13.681 20.768 1.00 46.81 234 LEU A C 1
ATOM 1867 O O . LEU A 1 234 ? -34.911 14.253 21.853 1.00 46.81 234 LEU A O 1
ATOM 1871 N N . GLU A 1 235 ? -35.020 14.295 19.603 1.00 49.19 235 GLU A N 1
ATOM 1872 C CA . GLU A 1 235 ? -35.792 15.527 19.475 1.00 49.19 235 GLU A CA 1
ATOM 1873 C C . GLU A 1 235 ? -37.082 15.346 20.294 1.00 49.19 235 GLU A C 1
ATOM 1875 O O . GLU A 1 235 ? -37.794 14.349 20.095 1.00 49.19 235 GLU A O 1
ATOM 1880 N N . PRO A 1 236 ? -37.388 16.238 21.250 1.00 49.50 236 PRO A N 1
ATOM 1881 C CA . PRO A 1 236 ? -38.636 16.156 21.983 1.00 49.50 236 PRO A CA 1
ATOM 1882 C C . PRO A 1 236 ? -39.775 16.297 20.974 1.00 49.50 236 PRO A C 1
ATOM 1884 O O . PRO A 1 236 ? -39.980 17.361 20.394 1.00 49.50 236 PRO A O 1
ATOM 1887 N N . ARG A 1 237 ? -40.520 15.208 20.749 1.00 49.06 237 ARG A N 1
ATOM 1888 C CA . ARG A 1 237 ? -41.797 15.267 20.038 1.00 49.06 237 ARG A CA 1
ATOM 1889 C C . ARG A 1 237 ? -42.680 16.252 20.794 1.00 49.06 237 ARG A C 1
ATOM 1891 O O . ARG A 1 237 ? -43.124 15.958 21.901 1.00 49.06 237 ARG A O 1
ATOM 1898 N N . SER A 1 238 ? -42.919 17.413 20.195 1.00 57.38 238 SER A N 1
ATOM 1899 C CA . SER A 1 238 ? -43.974 18.316 20.620 1.00 57.38 238 SER A CA 1
ATOM 1900 C C . SER A 1 238 ? -45.309 17.628 20.344 1.00 57.38 238 SER A C 1
ATOM 1902 O O . SER A 1 238 ? -45.851 17.696 19.242 1.00 57.38 238 SER A O 1
ATOM 1904 N N . GLU A 1 239 ? -45.824 16.913 21.339 1.00 57.53 239 GLU A N 1
ATOM 1905 C CA . GLU A 1 239 ? -47.263 16.742 21.473 1.00 57.53 239 GLU A CA 1
ATOM 1906 C C . GLU A 1 239 ? -47.848 18.130 21.692 1.00 57.53 239 GLU A C 1
ATOM 1908 O O . GLU A 1 239 ? -47.641 18.716 22.747 1.00 57.53 239 GLU A O 1
ATOM 1913 N N . LEU A 1 240 ? -48.491 18.668 20.662 1.00 56.28 240 LEU A N 1
ATOM 1914 C CA . LEU A 1 240 ? -49.601 19.611 20.719 1.00 56.28 240 LEU A CA 1
ATOM 1915 C C . LEU A 1 240 ? -49.993 19.865 19.263 1.00 56.28 240 LEU A C 1
ATOM 1917 O O . LEU A 1 240 ? -49.338 20.634 18.574 1.00 56.28 240 LEU A O 1
ATOM 1921 N N . ASP A 1 241 ? -51.021 19.166 18.797 1.00 46.97 241 ASP A N 1
ATOM 1922 C CA . ASP A 1 241 ? -52.142 19.841 18.153 1.00 46.97 241 ASP A CA 1
ATOM 1923 C C . ASP A 1 241 ? -53.380 18.940 18.226 1.00 46.97 241 ASP A C 1
ATOM 1925 O O . ASP A 1 241 ? -53.322 17.730 17.992 1.00 46.97 241 ASP A O 1
ATOM 1929 N N . TYR A 1 242 ? -54.451 19.580 18.694 1.00 53.41 242 TYR A N 1
ATOM 1930 C CA . TYR A 1 242 ? -55.807 19.081 18.915 1.00 53.41 242 TYR A CA 1
ATOM 1931 C C . TYR A 1 242 ? -56.552 18.819 17.602 1.00 53.41 242 TYR A C 1
ATOM 1933 O O . TYR A 1 242 ? -56.316 19.571 16.629 1.00 53.41 242 TYR A O 1
#

Sequence (242 aa):
MNRLMTLVICSVIGAVTASADDNFLHNLRQDLTVPEHCRDTQIDFFQLKGLQTFTYGIEGARDRGFSHEYPIGRRDAQALWEILRPPSKGGHSGGYDAHKKRKEPPPSRSNLVQYLDIIDAYRDQMGFDFGSEGEVLEILAIVALKESFPENEYFITGGVEYHESGDHRTLGELDLVVGRNSSCKVEFVGEAKLGTRMLGKARQQLARFRDFLARNERYLSWHGLDSWLGVQQLEPRSELDY

pLDDT: mean 83.68, std 18.37, range [36.44, 98.75]

Foldseek 3Di:
DDDDDDDDDPPPPPPPPPPQPQQQKDAPWQAQLAPPVLSRPDLLLEDLVQAAEFEEEEPPLVVLPGRYYDPHALVLLVLLLVLQADPDPPDPDDPPVVSVVSPDDDPVCPPSVVLNVQCVVRCVNQVPNSNDSQLSQLSVVQVVVCVVDPSQFKDKHFFMWGDGGPDPDTPDTFSIWIGTNVPSRTNYTYYYDNDSVCVVVRVVRVVSVSVVSVVCVVVSVVVVVCVVVPPDPPDPPPPDDD

Radius of gyration: 24.8 Å; chains: 1; bounding box: 82×77×61 Å

Secondary structure (DSSP, 8-state):
------------------------EEESS--TTS-GGGSS--GGGB-TTT-EEEEEESTT-GGGT-SEE-S--HHHHHHHHHHHSPPPTT--S-TTHHHHHT-S--TT-HHHHHHHHHHHHHHHHHT----SHHHHHHHHHHHHHHHHS-TTTEEEE--EEEE-TT---EEEEESEEEEETTT--EEEEEEEES-GGGHHHHHHHHHHHHHHHHHHHHHHHHHHHHHHSSS-----------